Protein AF-A0A316YLA7-F1 (afdb_monomer_lite)

Secondary structure (DSSP, 8-state):
----------------------------PPEEEEEEE--SSSEEEEEEEEETTEEEEEEEEEES-TTHHHHHTTTSEEEEEEESS--S--SS--TTSSHHHHHHHHHHHHHHHHH--TT----------PPPPPPHHHHHHHHTT--HHHHHHHHHHTSPTT---TT-SPPHHHHHHHHHHHHHHHHHS---TT----TTTSS-PPEEEE-HHHHHHHHTTTPPPPSSSSHHHHHHHHHHHTTTSB-TT----SS-SEEEEEBSS-TTS--EEEEEHHHHHHHHHHHHHHHHHHTT-EEESSPTT--------------------PPP--S---TTS----EEEE-

Radius of gyration: 24.59 Å; chains: 1; bounding box: 47×109×54 Å

Structure (mmCIF, N/CA/C/O backbone):
data_AF-A0A316YLA7-F1
#
_entry.id   AF-A0A316YLA7-F1
#
loop_
_atom_site.group_PDB
_atom_site.id
_atom_site.type_symbol
_atom_site.label_atom_id
_atom_site.label_alt_id
_atom_site.label_comp_id
_atom_site.label_asym_id
_atom_site.label_entity_id
_atom_site.label_seq_id
_atom_site.pdbx_PDB_ins_code
_atom_site.Cartn_x
_atom_site.Cartn_y
_atom_site.Cartn_z
_atom_site.occupancy
_atom_site.B_iso_or_equiv
_atom_site.auth_seq_id
_atom_site.auth_comp_id
_atom_site.auth_asym_id
_atom_site.auth_atom_id
_atom_site.pdbx_PDB_model_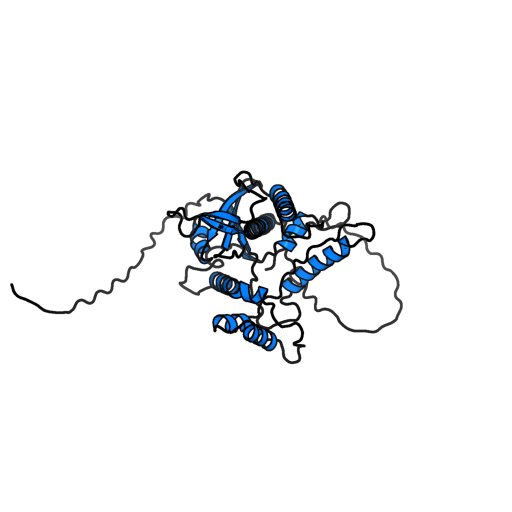num
ATOM 1 N N . MET A 1 1 ? 8.561 -70.319 5.441 1.00 29.33 1 MET A N 1
ATOM 2 C CA . MET A 1 1 ? 9.605 -69.858 4.485 1.00 29.33 1 MET A CA 1
ATOM 3 C C . MET A 1 1 ? 9.553 -70.767 3.255 1.00 29.33 1 MET A C 1
ATOM 5 O O . MET A 1 1 ? 9.193 -71.915 3.487 1.00 29.33 1 MET A O 1
ATOM 9 N N . PRO A 1 2 ? 9.977 -70.383 2.028 1.00 49.38 2 PRO A N 1
ATOM 10 C CA . PRO A 1 2 ? 10.249 -69.057 1.426 1.00 49.38 2 PRO A CA 1
ATOM 11 C C . PRO A 1 2 ? 9.041 -68.611 0.537 1.00 49.38 2 PRO A C 1
ATOM 13 O O . PRO A 1 2 ? 7.923 -68.921 0.924 1.00 49.38 2 PRO A O 1
ATOM 16 N N . LYS A 1 3 ? 9.153 -67.953 -0.640 1.00 32.38 3 LYS A N 1
ATOM 17 C CA . LYS A 1 3 ? 9.477 -66.523 -0.933 1.00 32.38 3 LYS A CA 1
ATOM 18 C C . LYS A 1 3 ? 8.906 -66.118 -2.330 1.00 32.38 3 LYS A C 1
ATOM 20 O O . LYS A 1 3 ? 9.386 -66.688 -3.301 1.00 32.38 3 LYS A O 1
ATOM 25 N N . LYS A 1 4 ? 8.101 -65.031 -2.437 1.00 35.56 4 LYS A N 1
ATOM 26 C CA . LYS A 1 4 ? 7.803 -64.231 -3.682 1.00 35.56 4 LYS A CA 1
ATOM 27 C C . LYS A 1 4 ? 6.964 -64.966 -4.776 1.00 35.56 4 LYS A C 1
ATOM 29 O O . LYS A 1 4 ? 6.880 -66.180 -4.703 1.00 35.56 4 LYS A O 1
ATOM 34 N N . LYS A 1 5 ? 6.326 -64.373 -5.811 1.00 34.97 5 LYS A N 1
ATOM 35 C CA . LYS A 1 5 ? 5.860 -63.014 -6.270 1.00 34.97 5 LYS A CA 1
ATOM 36 C C . LYS A 1 5 ? 4.823 -63.270 -7.428 1.00 34.97 5 LYS A C 1
ATOM 38 O O . LYS A 1 5 ? 4.695 -64.428 -7.803 1.00 34.97 5 LYS A O 1
ATOM 43 N N . ASP A 1 6 ? 4.067 -62.355 -8.062 1.00 32.69 6 ASP A N 1
ATOM 44 C CA . ASP A 1 6 ? 3.922 -60.881 -8.028 1.00 32.69 6 ASP A CA 1
ATOM 45 C C . ASP A 1 6 ? 2.558 -60.402 -8.610 1.00 32.69 6 ASP A C 1
ATOM 47 O O . ASP A 1 6 ? 1.925 -61.153 -9.343 1.00 32.69 6 ASP A O 1
ATOM 51 N N . GLY A 1 7 ? 2.223 -59.109 -8.440 1.00 29.05 7 GLY A N 1
ATOM 52 C CA . GLY A 1 7 ? 1.539 -58.294 -9.474 1.00 29.05 7 GLY A CA 1
ATOM 53 C C . GLY A 1 7 ? -0.001 -58.133 -9.469 1.00 29.05 7 GLY A C 1
ATOM 54 O O . GLY A 1 7 ? -0.743 -59.058 -9.165 1.00 29.05 7 GLY A O 1
ATOM 55 N N . GLY A 1 8 ? -0.478 -56.953 -9.916 1.00 28.88 8 GLY A N 1
ATOM 56 C CA . GLY A 1 8 ? -1.793 -56.831 -10.581 1.00 28.88 8 GLY A CA 1
ATOM 57 C C . GLY A 1 8 ? -2.961 -56.092 -9.896 1.00 28.88 8 GLY A C 1
ATOM 58 O O . GLY A 1 8 ? -4.098 -56.495 -10.109 1.00 28.88 8 GLY A O 1
ATOM 59 N N . GLY A 1 9 ? -2.751 -55.016 -9.123 1.00 30.42 9 GLY A N 1
ATOM 60 C CA . GLY A 1 9 ? -3.853 -54.232 -8.521 1.00 30.42 9 GLY A CA 1
ATOM 61 C C . GLY A 1 9 ? -4.074 -52.843 -9.143 1.00 30.42 9 GLY A C 1
ATOM 62 O O . GLY A 1 9 ? -3.363 -51.905 -8.790 1.00 30.42 9 GLY A O 1
ATOM 63 N N . GLN A 1 10 ? -5.073 -52.671 -10.020 1.00 38.06 10 GLN A N 1
ATOM 64 C CA . GLN A 1 10 ? -5.510 -51.339 -10.483 1.00 38.06 10 GLN A CA 1
ATOM 65 C C . GLN A 1 10 ? -6.471 -50.691 -9.471 1.00 38.06 10 GLN A C 1
ATOM 67 O O . GLN A 1 10 ? -7.655 -51.012 -9.444 1.00 38.06 10 GLN A O 1
ATOM 72 N N . GLY A 1 11 ? -5.977 -49.745 -8.667 1.00 29.86 11 GLY A N 1
ATOM 73 C CA . GLY A 1 11 ? -6.791 -48.963 -7.728 1.00 29.86 11 GLY A CA 1
ATOM 74 C C . GLY A 1 11 ? -7.009 -47.518 -8.186 1.00 29.86 11 GLY A C 1
ATOM 75 O O . GLY A 1 11 ? -6.181 -46.655 -7.906 1.00 29.86 11 GLY A O 1
ATOM 76 N N . ARG A 1 12 ? -8.135 -47.222 -8.852 1.00 32.31 12 ARG A N 1
ATOM 77 C CA . ARG A 1 12 ? -8.586 -45.832 -9.072 1.00 32.31 12 ARG A CA 1
ATOM 78 C C . ARG A 1 12 ? -9.273 -45.297 -7.810 1.00 32.31 12 ARG A C 1
ATOM 80 O O . ARG A 1 12 ? -10.498 -45.280 -7.738 1.00 32.31 12 ARG A O 1
ATOM 87 N N . CYS A 1 13 ? -8.502 -44.814 -6.841 1.00 26.92 13 CYS A N 1
ATOM 88 C CA . CYS A 1 13 ? -9.055 -44.043 -5.723 1.00 26.92 13 CYS A CA 1
ATOM 89 C C . CYS A 1 13 ? -9.387 -42.614 -6.178 1.00 26.92 13 CYS A C 1
ATOM 91 O O . CYS A 1 13 ? -8.623 -41.677 -5.953 1.00 26.92 13 CYS A O 1
ATOM 93 N N . ARG A 1 14 ? -10.531 -42.453 -6.851 1.00 29.25 14 ARG A N 1
ATOM 94 C CA . ARG A 1 14 ? -11.129 -41.143 -7.127 1.00 29.25 14 ARG A CA 1
ATOM 95 C C . ARG A 1 14 ? -11.852 -40.696 -5.856 1.00 29.25 14 ARG A C 1
ATOM 97 O O . ARG A 1 14 ? -12.944 -41.175 -5.575 1.00 29.25 14 ARG A O 1
ATOM 104 N N . ALA A 1 15 ? -11.210 -39.843 -5.061 1.00 29.44 15 ALA A N 1
ATOM 105 C CA . ALA A 1 15 ? -11.809 -39.286 -3.852 1.00 29.44 15 ALA A CA 1
ATOM 106 C C . ALA A 1 15 ? -12.852 -38.222 -4.232 1.00 29.44 15 ALA A C 1
ATOM 108 O O . ALA A 1 15 ? -12.547 -37.035 -4.323 1.00 29.44 15 ALA A O 1
ATOM 109 N N . GLU A 1 16 ? -14.075 -38.665 -4.508 1.00 28.03 16 GLU A N 1
ATOM 110 C CA . GLU A 1 16 ? -15.226 -37.781 -4.680 1.00 28.03 16 GLU A CA 1
ATOM 111 C C . GLU A 1 16 ? -15.644 -37.274 -3.293 1.00 28.03 16 GLU A C 1
ATOM 113 O O . GLU A 1 16 ? -16.213 -38.003 -2.485 1.00 28.03 16 GLU A O 1
ATOM 118 N N . LEU A 1 17 ? -15.277 -36.025 -2.989 1.00 30.28 17 LEU A N 1
ATOM 119 C CA . LEU A 1 17 ? -15.719 -35.324 -1.786 1.00 30.28 17 LEU A CA 1
ATOM 120 C C . LEU A 1 17 ? -17.199 -34.969 -1.950 1.00 30.28 17 LEU A C 1
ATOM 122 O O . LEU A 1 17 ? -17.538 -33.955 -2.560 1.00 30.28 17 LEU A O 1
ATOM 126 N N . GLU A 1 18 ? -18.076 -35.819 -1.417 1.00 28.70 18 GLU A N 1
ATOM 127 C CA . GLU A 1 18 ? -19.514 -35.562 -1.368 1.00 28.70 18 GLU A CA 1
ATOM 128 C C . GLU A 1 18 ? -19.799 -34.312 -0.522 1.00 28.70 18 GLU A C 1
ATOM 130 O O . GLU A 1 18 ? -19.806 -34.345 0.711 1.00 28.70 18 GLU A O 1
ATOM 135 N N . TYR A 1 19 ? -20.041 -33.189 -1.200 1.00 30.98 19 TYR A N 1
ATOM 136 C CA . TYR A 1 19 ? -20.512 -31.955 -0.582 1.00 30.98 19 TYR A CA 1
ATOM 137 C C . TYR A 1 19 ? -21.962 -32.150 -0.121 1.00 30.98 19 TYR A C 1
ATOM 139 O O . TYR A 1 19 ? -22.918 -31.905 -0.859 1.00 30.98 19 TYR A O 1
ATOM 147 N N . SER A 1 20 ? -22.127 -32.647 1.105 1.00 31.83 20 SER A N 1
ATOM 148 C CA . SER A 1 20 ? -23.434 -32.771 1.739 1.00 31.83 20 SER A CA 1
ATOM 149 C C . SER A 1 20 ? -23.996 -31.374 2.006 1.00 31.83 20 SER A C 1
ATOM 151 O O . SER A 1 20 ? -23.484 -30.618 2.830 1.00 31.83 20 SER A O 1
ATOM 153 N N . GLY A 1 21 ? -25.047 -31.018 1.261 1.00 36.41 21 GLY A N 1
ATOM 154 C CA . GLY A 1 21 ? -25.682 -29.702 1.301 1.00 36.41 21 GLY A CA 1
ATOM 155 C C . GLY A 1 21 ? -26.371 -29.413 2.633 1.00 36.41 21 GLY A C 1
ATOM 156 O O . GLY A 1 21 ? -27.592 -29.525 2.749 1.00 36.41 21 GLY A O 1
ATOM 157 N N . GLY A 1 22 ? -25.589 -29.016 3.636 1.00 28.55 22 GLY A N 1
ATOM 158 C CA . GLY A 1 22 ? -26.094 -28.301 4.799 1.00 28.55 22 GLY A CA 1
ATOM 159 C C . GLY A 1 22 ? -26.746 -26.998 4.343 1.00 28.55 22 GLY A C 1
ATOM 160 O O . GLY A 1 22 ? -26.223 -26.310 3.467 1.00 28.55 22 GLY A O 1
ATOM 161 N N . LYS A 1 23 ? -27.904 -26.664 4.917 1.00 29.95 23 LYS A N 1
ATOM 162 C CA . LYS A 1 23 ? -28.546 -25.372 4.661 1.00 29.95 23 LYS A CA 1
ATOM 163 C C . LYS A 1 23 ? -27.597 -24.257 5.090 1.00 29.95 23 LYS A C 1
ATOM 165 O O . LYS A 1 23 ? -26.996 -24.351 6.160 1.00 29.95 23 LYS A O 1
ATOM 170 N N . GLU A 1 24 ? -27.523 -23.196 4.296 1.00 38.09 24 GLU A N 1
ATOM 171 C CA . GLU A 1 24 ? -26.876 -21.951 4.700 1.00 38.09 24 GLU A CA 1
ATOM 172 C C . GLU A 1 24 ? -27.716 -21.287 5.799 1.00 38.09 24 GLU A C 1
ATOM 174 O O . GLU A 1 24 ? -28.554 -20.423 5.548 1.00 38.09 24 GLU A O 1
ATOM 179 N N . GLU A 1 25 ? -27.515 -21.722 7.044 1.00 35.31 25 GLU A N 1
ATOM 180 C CA . GLU A 1 25 ? -27.796 -20.869 8.192 1.00 35.31 25 GLU A CA 1
ATOM 181 C C . GLU A 1 25 ? -26.903 -19.635 8.052 1.00 35.31 25 GLU A C 1
ATOM 183 O O . GLU A 1 25 ? -25.676 -19.753 7.975 1.00 35.31 25 GLU A O 1
ATOM 188 N N . GLU A 1 26 ? -27.531 -18.461 7.957 1.00 43.00 26 GLU A N 1
ATOM 189 C CA . GLU A 1 26 ? -26.856 -17.177 7.779 1.00 43.00 26 GLU A CA 1
ATOM 190 C C . GLU A 1 26 ? -25.982 -16.904 9.008 1.00 43.00 26 GLU A C 1
ATOM 192 O O . GLU A 1 26 ? -26.434 -16.368 10.021 1.00 43.00 26 GLU A O 1
ATOM 197 N N . LYS A 1 27 ? -24.719 -17.343 8.947 1.00 42.47 27 LYS A N 1
ATOM 198 C CA . LYS A 1 27 ? -23.749 -17.107 10.012 1.00 42.47 27 LYS A CA 1
ATOM 199 C C . LYS A 1 27 ? -23.599 -15.604 10.185 1.00 42.47 27 LYS A C 1
ATOM 201 O O . LYS A 1 27 ? -23.064 -14.933 9.301 1.00 42.47 27 LYS A O 1
ATOM 206 N N . ASP A 1 28 ? -23.998 -15.126 11.360 1.00 48.94 28 ASP A N 1
ATOM 207 C CA . ASP A 1 28 ? -23.818 -13.761 11.872 1.00 48.94 28 ASP A CA 1
ATOM 208 C C . ASP A 1 28 ? -22.327 -13.500 12.197 1.00 48.94 28 ASP A C 1
ATOM 210 O O . ASP A 1 28 ? -21.922 -13.182 13.315 1.00 48.94 28 ASP A O 1
ATOM 214 N N . GLY A 1 29 ? -21.475 -13.795 11.211 1.00 61.12 29 GLY A N 1
ATOM 215 C CA . GLY A 1 29 ? -20.025 -13.786 11.288 1.00 61.12 29 GLY A CA 1
ATOM 216 C C . GLY A 1 29 ? -19.497 -12.366 11.221 1.00 61.12 29 GLY A C 1
ATOM 217 O O . GLY A 1 29 ? -19.992 -11.541 10.452 1.00 61.12 29 GLY A O 1
ATOM 218 N N . GLU A 1 30 ? -18.480 -12.085 12.033 1.00 79.38 30 GLU A N 1
ATOM 219 C CA . GLU A 1 30 ? -18.033 -10.716 12.257 1.00 79.38 30 GLU A CA 1
ATOM 220 C C . GLU A 1 30 ? -17.632 -10.028 10.945 1.00 79.38 30 GLU A C 1
ATOM 222 O O . GLU A 1 30 ? -16.852 -10.559 10.146 1.00 79.38 30 GLU A O 1
ATOM 227 N N . GLU A 1 31 ? -18.197 -8.840 10.713 1.00 89.19 31 GLU A N 1
ATOM 228 C CA . GLU A 1 3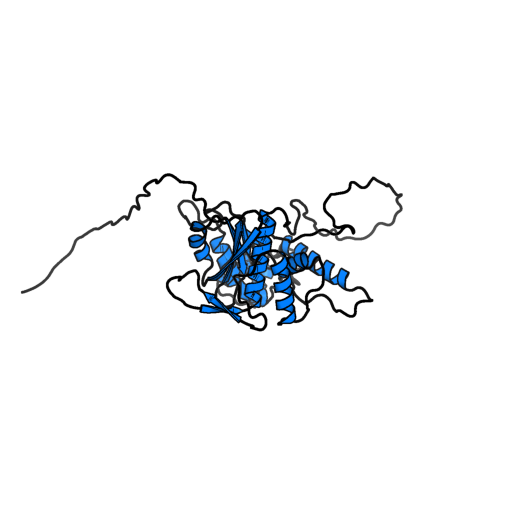1 ? -17.872 -8.041 9.540 1.00 89.19 31 GLU A CA 1
ATOM 229 C C . GLU A 1 31 ? -16.487 -7.428 9.712 1.00 89.19 31 GLU A C 1
ATOM 231 O O . GLU A 1 31 ? -16.239 -6.691 10.669 1.00 89.19 31 GLU A O 1
ATOM 236 N N . VAL A 1 32 ? -15.585 -7.705 8.769 1.00 91.62 32 VAL A N 1
ATOM 237 C CA . VAL A 1 32 ? -14.207 -7.206 8.829 1.00 91.62 32 VAL A CA 1
ATOM 238 C C . VAL A 1 32 ? -13.821 -6.424 7.585 1.00 91.62 32 VAL A C 1
ATOM 240 O O . VAL A 1 32 ? -14.298 -6.685 6.481 1.00 91.62 32 VAL A O 1
ATOM 243 N N . VAL A 1 33 ? -12.897 -5.485 7.750 1.00 93.50 33 VAL A N 1
ATOM 244 C CA . VAL A 1 33 ? -12.105 -4.927 6.647 1.00 93.50 33 VAL A CA 1
ATOM 245 C C . VAL A 1 33 ? -10.631 -5.191 6.887 1.00 93.50 33 VAL A C 1
ATOM 247 O O . VAL A 1 33 ? -10.181 -5.242 8.033 1.00 93.50 33 VAL A O 1
ATOM 250 N N . ILE A 1 34 ? -9.894 -5.380 5.797 1.00 94.06 34 ILE A N 1
ATOM 251 C CA . ILE A 1 34 ? -8.503 -5.828 5.837 1.00 94.06 34 ILE A CA 1
ATOM 252 C C . ILE A 1 34 ? -7.612 -4.800 5.141 1.00 94.06 34 ILE A C 1
ATOM 254 O O . ILE A 1 34 ? -7.889 -4.385 4.016 1.00 94.06 34 ILE A O 1
ATOM 258 N N . GLY A 1 35 ? -6.536 -4.407 5.815 1.00 96.06 35 GLY A N 1
ATOM 259 C CA . GLY A 1 35 ? -5.420 -3.655 5.252 1.00 96.06 35 GLY A CA 1
ATOM 260 C C . GLY A 1 35 ? -4.173 -4.519 5.142 1.00 96.06 35 GLY A C 1
ATOM 261 O O . GLY A 1 35 ? -3.914 -5.331 6.031 1.00 96.06 35 GLY A O 1
ATOM 262 N N . ILE A 1 36 ? -3.419 -4.369 4.053 1.00 96.25 36 ILE A N 1
ATOM 263 C CA . ILE A 1 36 ? -2.277 -5.232 3.735 1.00 96.25 36 ILE A CA 1
ATOM 264 C C . ILE A 1 36 ? -1.085 -4.389 3.259 1.00 96.25 36 ILE A C 1
ATOM 266 O O . ILE A 1 36 ? -1.257 -3.494 2.432 1.00 96.25 36 ILE A O 1
ATOM 270 N N . ASP A 1 37 ? 0.118 -4.718 3.736 1.00 96.56 37 ASP A N 1
ATOM 271 C CA . ASP A 1 37 ? 1.393 -4.169 3.242 1.00 96.56 37 ASP A CA 1
ATOM 272 C C . ASP A 1 37 ? 2.470 -5.265 3.057 1.00 96.56 37 ASP A C 1
ATOM 274 O O . ASP A 1 37 ? 2.415 -6.344 3.654 1.00 96.56 37 ASP A O 1
ATOM 278 N N . GLY A 1 38 ? 3.444 -5.003 2.184 1.00 94.44 38 GLY A N 1
ATOM 279 C CA . GLY A 1 38 ? 4.457 -5.936 1.706 1.00 94.44 38 GLY A CA 1
ATOM 280 C C . GLY A 1 38 ? 5.780 -5.957 2.483 1.00 94.44 38 GLY A C 1
ATOM 281 O O . GLY A 1 38 ? 6.828 -5.649 1.905 1.00 94.44 38 GLY A O 1
ATOM 282 N N . ALA A 1 39 ? 5.761 -6.461 3.719 1.00 92.62 39 ALA A N 1
ATOM 283 C CA . ALA A 1 39 ? 6.922 -6.652 4.604 1.00 92.62 39 ALA A CA 1
ATOM 284 C C . ALA A 1 39 ? 8.157 -7.357 3.993 1.00 92.62 39 ALA A C 1
ATOM 286 O O . ALA A 1 39 ? 8.091 -8.090 3.009 1.00 92.62 39 ALA A O 1
ATOM 287 N N . ARG A 1 40 ? 9.332 -7.236 4.628 1.00 88.69 40 ARG A N 1
ATOM 288 C CA . ARG A 1 40 ? 10.568 -7.932 4.186 1.00 88.69 40 ARG A CA 1
ATOM 289 C C . ARG A 1 40 ? 10.414 -9.463 4.074 1.00 88.69 40 ARG A C 1
ATOM 291 O O . ARG A 1 40 ? 11.045 -10.075 3.216 1.00 88.69 40 ARG A O 1
ATOM 298 N N . THR A 1 41 ? 9.615 -10.074 4.944 1.00 85.31 41 THR A N 1
ATOM 299 C CA . THR A 1 41 ? 9.321 -11.517 4.979 1.00 85.31 41 THR A CA 1
ATOM 300 C C . THR A 1 41 ? 7.819 -11.712 4.853 1.00 85.31 41 THR A C 1
ATOM 302 O O . THR A 1 41 ? 7.114 -11.637 5.854 1.00 85.31 41 THR A O 1
ATOM 305 N N . GLY A 1 42 ? 7.352 -11.898 3.617 1.00 92.44 42 GLY A N 1
ATOM 306 C CA . GLY A 1 42 ? 5.929 -12.002 3.305 1.00 92.44 42 GLY A CA 1
ATOM 307 C C . GLY A 1 42 ? 5.194 -10.668 3.463 1.00 92.44 42 GLY A C 1
ATOM 308 O O . GLY A 1 42 ? 5.610 -9.665 2.883 1.00 92.44 42 GLY A O 1
ATOM 309 N N . TRP A 1 43 ? 4.107 -10.657 4.228 1.00 95.06 43 TRP A N 1
ATOM 310 C CA . TRP A 1 43 ? 3.134 -9.563 4.300 1.00 95.06 43 TRP A CA 1
ATOM 311 C C . TRP A 1 43 ? 2.762 -9.212 5.752 1.00 95.06 43 TRP A C 1
ATOM 313 O O . TRP A 1 43 ? 2.936 -10.026 6.663 1.00 95.06 43 TRP A O 1
ATOM 323 N N . VAL A 1 44 ? 2.219 -8.010 5.968 1.00 94.38 44 VAL A N 1
ATOM 324 C CA . VAL A 1 44 ? 1.429 -7.661 7.165 1.00 94.38 44 VAL A CA 1
ATOM 325 C C . VAL A 1 44 ? -0.042 -7.641 6.791 1.00 94.38 44 VAL A C 1
ATOM 327 O O . VAL A 1 44 ? -0.408 -7.084 5.759 1.00 94.38 44 VAL A O 1
ATOM 330 N N . VAL A 1 45 ? -0.880 -8.182 7.669 1.00 93.75 45 VAL A N 1
ATOM 331 C CA . VAL A 1 45 ? -2.338 -8.113 7.585 1.00 93.75 45 VAL A CA 1
ATOM 332 C C . VAL A 1 45 ? -2.867 -7.429 8.844 1.00 93.75 45 VAL A C 1
ATOM 334 O O . VAL A 1 45 ? -2.608 -7.889 9.955 1.00 93.75 45 VAL A O 1
ATOM 337 N N . ALA A 1 46 ? -3.616 -6.340 8.678 1.00 93.56 46 ALA A N 1
ATOM 338 C CA . ALA A 1 46 ? -4.332 -5.645 9.743 1.00 93.56 46 ALA A CA 1
ATOM 339 C C . ALA A 1 46 ? -5.845 -5.806 9.533 1.00 93.56 46 ALA A C 1
ATOM 341 O O . ALA A 1 46 ? -6.378 -5.408 8.497 1.00 93.56 46 ALA A O 1
ATOM 342 N N . MET A 1 47 ? -6.540 -6.392 10.509 1.00 92.06 47 MET A N 1
ATOM 343 C CA . MET A 1 47 ? -7.967 -6.722 10.427 1.00 92.06 47 MET A CA 1
ATOM 344 C C . MET A 1 47 ? -8.763 -5.874 11.418 1.00 92.06 47 MET A C 1
ATOM 346 O O . MET A 1 47 ? -8.493 -5.906 12.623 1.00 92.06 47 MET A O 1
ATOM 350 N N . LEU A 1 48 ? -9.755 -5.131 10.923 1.00 92.31 48 LEU A N 1
ATOM 351 C CA . LEU A 1 48 ? -10.656 -4.323 11.749 1.00 92.31 48 LEU A CA 1
ATOM 352 C C . LEU A 1 48 ? -12.038 -4.962 11.782 1.00 92.31 48 LEU A C 1
ATOM 354 O O . LEU A 1 48 ? -12.655 -5.126 10.730 1.00 92.31 48 LEU A O 1
ATOM 358 N N . ASN A 1 49 ? -12.540 -5.252 12.979 1.00 91.06 49 ASN A N 1
ATOM 359 C CA . ASN A 1 49 ? -13.935 -5.626 13.197 1.00 91.06 49 ASN A CA 1
ATOM 360 C C . ASN A 1 49 ? -14.807 -4.359 13.103 1.00 91.06 49 ASN A C 1
ATOM 362 O O . ASN A 1 49 ? -14.481 -3.336 13.716 1.00 91.06 49 ASN A O 1
ATOM 366 N N . ILE A 1 50 ? -15.885 -4.413 12.316 1.00 88.56 50 ILE A N 1
ATOM 367 C CA . ILE A 1 50 ? -16.861 -3.333 12.141 1.00 88.56 50 ILE A CA 1
ATOM 368 C C . ILE A 1 50 ? -18.151 -3.712 12.870 1.00 88.56 50 ILE A C 1
ATOM 370 O O . ILE A 1 50 ? -18.884 -4.599 12.441 1.00 88.56 50 ILE A O 1
ATOM 374 N N . LYS A 1 51 ? -18.483 -2.980 13.941 1.00 83.69 51 LYS A N 1
ATOM 375 C CA . LYS A 1 51 ? -19.689 -3.237 14.742 1.00 83.69 51 LYS A CA 1
ATOM 376 C C . LYS A 1 51 ? -20.357 -1.937 15.164 1.00 83.69 51 LYS A C 1
ATOM 378 O O . LYS A 1 51 ? -19.729 -1.065 15.761 1.00 83.69 51 LYS A O 1
ATOM 383 N N . ASN A 1 52 ? -21.645 -1.794 14.849 1.00 73.31 52 ASN A N 1
ATOM 384 C CA . ASN A 1 52 ? -22.477 -0.636 15.211 1.00 73.31 52 ASN A CA 1
ATOM 385 C C . ASN A 1 52 ? -21.846 0.729 14.850 1.00 73.31 52 ASN A C 1
ATOM 387 O O . ASN A 1 52 ? -21.902 1.683 15.626 1.00 73.31 52 ASN A O 1
ATOM 391 N N . GLY A 1 53 ? -21.192 0.814 13.685 1.00 67.31 53 GLY A N 1
ATOM 392 C CA . GLY A 1 53 ? -20.516 2.026 13.201 1.00 67.31 53 GLY A CA 1
ATOM 393 C C . GLY A 1 53 ? -19.176 2.352 13.877 1.00 67.31 53 GLY A C 1
ATOM 394 O O . GLY A 1 53 ? -18.512 3.300 13.457 1.00 67.31 53 GLY A O 1
ATOM 395 N N . LYS A 1 54 ? -18.753 1.573 14.880 1.00 77.62 54 LYS A N 1
ATOM 396 C CA . LYS A 1 54 ? -17.392 1.596 15.430 1.00 77.62 54 LYS A CA 1
ATOM 397 C C . LYS A 1 54 ? -16.495 0.629 14.658 1.00 77.62 54 LYS A C 1
ATOM 399 O O . LYS A 1 54 ? -16.979 -0.319 14.039 1.00 77.62 54 LYS A O 1
ATOM 404 N N . SER A 1 55 ? -15.188 0.860 14.737 1.00 84.62 55 SER A N 1
ATOM 405 C CA . SER A 1 55 ? -14.174 -0.095 14.294 1.00 84.62 55 SER A CA 1
ATOM 406 C C . SER A 1 55 ? -13.105 -0.262 15.369 1.00 84.62 55 SER A C 1
ATOM 408 O O . SER A 1 55 ? -12.736 0.718 16.021 1.00 84.62 55 SER A O 1
ATOM 410 N N . LYS A 1 56 ? -12.641 -1.497 15.566 1.00 87.25 56 LYS A N 1
ATOM 411 C CA . LYS A 1 56 ? -11.563 -1.852 16.499 1.00 87.25 56 LYS A CA 1
ATOM 412 C C . LYS A 1 56 ? -10.573 -2.755 15.781 1.00 87.25 56 LYS A C 1
ATOM 414 O O . LYS A 1 56 ? -10.997 -3.638 15.031 1.00 87.25 56 LYS A O 1
ATOM 419 N N . VAL A 1 57 ? -9.275 -2.548 16.004 1.00 82.44 57 VAL A N 1
ATOM 420 C CA . VAL A 1 57 ? -8.265 -3.496 15.522 1.00 82.44 57 VAL A CA 1
ATOM 421 C C . VAL A 1 57 ? -8.475 -4.812 16.253 1.00 82.44 57 VAL A C 1
ATOM 423 O O . VAL A 1 57 ? -8.407 -4.871 17.477 1.00 82.44 57 VAL A O 1
ATOM 426 N N . PHE A 1 58 ? -8.770 -5.853 15.487 1.00 80.69 58 PHE A N 1
ATOM 427 C CA . PHE A 1 58 ? -9.070 -7.177 16.004 1.00 80.69 58 PHE A CA 1
ATOM 428 C C . PHE A 1 58 ? -7.814 -8.049 15.984 1.00 80.69 58 PHE A C 1
ATOM 430 O O . PHE A 1 58 ? -7.420 -8.599 17.011 1.00 80.69 58 PHE A O 1
ATOM 437 N N . HIS A 1 59 ? -7.127 -8.089 14.839 1.00 85.38 59 HIS A N 1
ATOM 438 C CA . HIS A 1 59 ? -5.858 -8.792 14.668 1.00 85.38 59 HIS A CA 1
ATOM 439 C C . HIS A 1 59 ? -4.861 -7.953 13.865 1.00 85.38 59 HIS A C 1
ATOM 441 O O . HIS A 1 59 ? -5.228 -7.256 12.917 1.00 85.38 59 HIS A O 1
ATOM 447 N N . ILE A 1 60 ? -3.580 -8.094 14.211 1.00 88.50 60 ILE A N 1
ATOM 448 C CA . ILE A 1 60 ? -2.465 -7.840 13.299 1.00 88.50 60 ILE A CA 1
ATOM 449 C C . ILE A 1 60 ? -1.655 -9.133 13.209 1.00 88.50 60 ILE A C 1
ATOM 451 O O . ILE A 1 60 ? -1.384 -9.783 14.225 1.00 88.50 60 ILE A O 1
ATOM 455 N N . ARG A 1 61 ? -1.314 -9.527 11.986 1.00 88.62 61 ARG A N 1
ATOM 456 C CA . ARG A 1 61 ? -0.640 -10.785 11.664 1.00 88.62 61 ARG A CA 1
ATOM 457 C C . ARG A 1 61 ? 0.431 -10.571 10.609 1.00 88.62 61 ARG A C 1
ATOM 459 O O . ARG A 1 61 ? 0.363 -9.609 9.842 1.00 88.62 61 ARG A O 1
ATOM 466 N N . SER A 1 62 ? 1.377 -11.497 10.546 1.00 89.62 62 SER A N 1
ATOM 467 C CA . SER A 1 62 ? 2.169 -11.709 9.337 1.00 89.62 62 SER A CA 1
ATOM 468 C C . SER A 1 62 ? 1.665 -12.930 8.568 1.00 89.62 62 SER A C 1
ATOM 470 O O . SER A 1 62 ? 0.997 -13.799 9.121 1.00 89.62 62 SER A O 1
ATOM 472 N N . LEU A 1 63 ? 1.966 -12.956 7.274 1.00 89.75 63 LEU A N 1
ATOM 473 C CA . LEU A 1 63 ? 1.757 -14.096 6.385 1.00 89.75 63 LEU A CA 1
ATOM 474 C C . LEU A 1 63 ? 3.019 -14.298 5.567 1.00 89.75 63 LEU A C 1
ATOM 476 O O . LEU A 1 63 ? 3.552 -13.309 5.063 1.00 89.75 63 LEU A O 1
ATOM 480 N N . GLN A 1 64 ? 3.458 -15.535 5.354 1.00 89.06 64 GLN A N 1
ATOM 481 C CA . GLN A 1 64 ? 4.529 -15.793 4.392 1.00 89.06 64 GLN A CA 1
ATOM 482 C C . GLN A 1 64 ? 4.035 -15.595 2.960 1.00 89.06 64 GLN A C 1
ATOM 484 O O . GLN A 1 64 ? 4.778 -15.061 2.134 1.00 89.06 64 GLN A O 1
ATOM 489 N N . ARG A 1 65 ? 2.788 -16.006 2.674 1.00 89.38 65 ARG A N 1
ATOM 490 C CA . ARG A 1 65 ? 2.187 -15.947 1.332 1.00 89.38 65 ARG A CA 1
ATOM 491 C C . ARG A 1 65 ? 0.746 -15.432 1.358 1.00 89.38 65 ARG A C 1
ATOM 493 O O . ARG A 1 65 ? -0.068 -15.861 2.171 1.00 89.38 65 ARG A O 1
ATOM 500 N N . LEU A 1 66 ? 0.415 -14.543 0.426 1.00 89.25 66 LEU A N 1
ATOM 501 C CA . LEU A 1 66 ? -0.867 -13.837 0.339 1.00 89.25 66 LEU A CA 1
ATOM 502 C C . LEU A 1 66 ? -2.060 -14.775 0.093 1.00 89.25 66 LEU A C 1
ATOM 504 O O . LEU A 1 66 ? -3.175 -14.482 0.522 1.00 89.25 66 LEU A O 1
ATOM 508 N N . GLU A 1 67 ? -1.836 -15.917 -0.564 1.00 86.25 67 GLU A N 1
ATOM 509 C CA . GLU A 1 67 ? -2.880 -16.917 -0.837 1.00 86.25 67 GLU A CA 1
ATOM 510 C C . GLU A 1 67 ? -3.530 -17.491 0.435 1.00 86.25 67 GLU A C 1
ATOM 512 O O . GLU A 1 67 ? -4.676 -17.929 0.382 1.00 86.25 67 GLU A O 1
ATOM 517 N N . ALA A 1 68 ? -2.866 -17.417 1.595 1.00 84.25 68 ALA A N 1
ATOM 518 C CA . ALA A 1 68 ? -3.447 -17.823 2.874 1.00 84.25 68 ALA A CA 1
ATOM 519 C C . ALA A 1 68 ? -4.687 -16.987 3.266 1.00 84.25 68 ALA A C 1
ATOM 521 O O . ALA A 1 68 ? -5.574 -17.491 3.956 1.00 84.25 68 ALA A O 1
ATOM 522 N N . LEU A 1 69 ? -4.828 -15.751 2.758 1.00 81.88 69 LEU A N 1
ATOM 523 C CA . LEU A 1 69 ? -6.048 -14.953 2.952 1.00 81.88 69 LEU A CA 1
ATOM 524 C C . LEU A 1 69 ? -7.286 -15.555 2.276 1.00 81.88 69 LEU A C 1
ATOM 526 O O . LEU A 1 69 ? -8.399 -15.218 2.673 1.00 81.88 69 LEU A O 1
ATOM 530 N N . LEU A 1 70 ? -7.123 -16.448 1.291 1.00 74.75 70 LEU A N 1
ATOM 531 C CA . LEU A 1 70 ? -8.247 -17.194 0.717 1.00 74.75 70 LEU A CA 1
ATOM 532 C C . LEU A 1 70 ? -8.873 -18.113 1.779 1.00 74.75 70 LEU A C 1
ATOM 534 O O . LEU A 1 70 ? -10.092 -18.194 1.877 1.00 74.75 70 LEU A O 1
ATOM 538 N N . VAL A 1 71 ? -8.043 -18.736 2.625 1.00 69.44 71 VAL A N 1
ATOM 539 C CA . VAL A 1 71 ? -8.493 -19.594 3.732 1.00 69.44 71 VAL A CA 1
ATO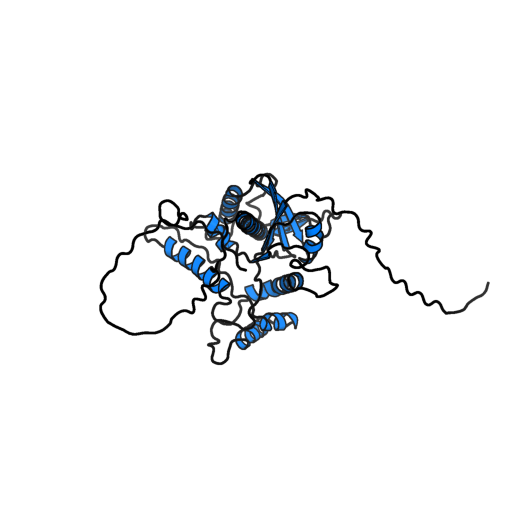M 540 C C . VAL A 1 71 ? -9.119 -18.753 4.849 1.00 69.44 71 VAL A C 1
ATOM 542 O O . VAL A 1 71 ? -10.201 -19.085 5.336 1.00 69.44 71 VAL A O 1
ATOM 545 N N . GLU A 1 72 ? -8.492 -17.630 5.218 1.00 67.50 72 GLU A N 1
ATOM 546 C CA . GLU A 1 72 ? -9.020 -16.748 6.271 1.00 67.50 72 GLU A CA 1
ATOM 547 C C . GLU A 1 72 ? -10.330 -16.053 5.869 1.00 67.50 72 GLU A C 1
ATOM 549 O O . GLU A 1 72 ? -11.206 -15.830 6.705 1.00 67.50 72 GLU A O 1
ATOM 554 N N . GLY A 1 73 ? -10.510 -15.767 4.576 1.00 62.12 73 GLY A N 1
ATOM 555 C CA . GLY A 1 73 ? -11.725 -15.163 4.025 1.00 62.12 73 GLY A CA 1
ATOM 556 C C . GLY A 1 73 ? -13.000 -15.984 4.249 1.00 62.12 73 GLY A C 1
ATOM 557 O O . GLY A 1 73 ? -14.091 -15.427 4.183 1.00 62.12 73 GLY A O 1
ATOM 558 N N . HIS A 1 74 ? -12.887 -17.277 4.572 1.00 65.75 74 HIS A N 1
ATOM 559 C CA . HIS A 1 74 ? -14.024 -18.125 4.945 1.00 65.75 74 HIS A CA 1
ATOM 560 C C . HIS A 1 74 ? -14.403 -18.049 6.438 1.00 65.75 74 HIS A C 1
ATOM 562 O O . HIS A 1 74 ? -15.445 -18.580 6.827 1.00 65.75 74 HIS A O 1
ATOM 568 N N . ARG A 1 75 ? -13.581 -17.416 7.290 1.00 74.81 75 ARG A N 1
ATOM 569 C CA . ARG A 1 75 ? -13.822 -17.283 8.742 1.00 74.81 75 ARG A CA 1
ATOM 570 C C . ARG A 1 75 ? -14.604 -16.017 9.113 1.00 74.81 75 ARG A C 1
ATOM 572 O O . ARG A 1 75 ? -15.305 -16.024 10.122 1.00 74.81 75 ARG A O 1
ATOM 579 N N . TYR A 1 76 ? -14.533 -14.966 8.291 1.00 81.12 76 TYR A N 1
ATOM 580 C CA . TYR A 1 76 ? -15.139 -13.652 8.553 1.00 81.12 76 TYR A CA 1
ATOM 581 C C . TYR A 1 76 ? -15.904 -13.113 7.346 1.00 81.12 76 TYR A C 1
ATOM 583 O O . TYR A 1 76 ? -15.568 -13.413 6.202 1.00 81.12 76 TYR A O 1
ATOM 591 N N . ARG A 1 77 ? -16.876 -12.222 7.574 1.00 86.81 77 ARG A N 1
ATOM 592 C CA . ARG A 1 77 ? -17.571 -11.534 6.479 1.00 86.81 77 ARG A CA 1
ATOM 593 C C . ARG A 1 77 ? -16.735 -10.345 6.002 1.00 86.81 77 ARG A C 1
ATOM 595 O O . ARG A 1 77 ? -16.966 -9.203 6.405 1.00 86.81 77 ARG A O 1
ATOM 602 N N . VAL A 1 78 ? -15.736 -10.607 5.160 1.00 88.69 78 VAL A N 1
ATOM 603 C CA . VAL A 1 78 ? -14.846 -9.561 4.631 1.00 88.69 78 VAL A CA 1
ATOM 604 C C . VAL A 1 78 ? -15.644 -8.580 3.760 1.00 88.69 78 VAL A C 1
ATOM 606 O O . VAL A 1 78 ? -16.233 -8.953 2.752 1.00 88.69 78 VAL A O 1
ATOM 609 N N . ARG A 1 79 ? -15.701 -7.307 4.165 1.00 90.06 79 ARG A N 1
ATOM 610 C CA . ARG A 1 79 ? -16.485 -6.252 3.496 1.00 90.06 79 ARG A CA 1
ATOM 611 C C . ARG A 1 79 ? -15.681 -5.451 2.472 1.00 90.06 79 ARG A C 1
ATOM 613 O O . ARG A 1 79 ? -16.270 -4.895 1.549 1.00 90.06 79 ARG A O 1
ATOM 620 N N . CYS A 1 80 ? -14.363 -5.361 2.652 1.00 90.75 80 CYS A N 1
ATOM 621 C CA . CYS A 1 80 ? -13.410 -4.729 1.737 1.00 90.75 80 CYS A CA 1
ATOM 622 C C . CYS A 1 80 ? -11.977 -5.123 2.125 1.00 90.75 80 CYS A C 1
ATOM 624 O O . CYS A 1 80 ? -11.665 -5.238 3.313 1.00 90.75 80 CYS A O 1
ATOM 626 N N . ILE A 1 81 ? -11.102 -5.254 1.130 1.00 92.81 81 ILE A N 1
ATOM 627 C CA . ILE A 1 81 ? -9.649 -5.371 1.300 1.00 92.81 81 ILE A CA 1
ATOM 628 C C . ILE A 1 81 ? -8.996 -4.145 0.653 1.00 92.81 81 ILE A C 1
ATOM 630 O O . ILE A 1 81 ? -9.450 -3.691 -0.397 1.00 92.81 81 ILE A O 1
ATOM 634 N N . ALA A 1 82 ? -7.932 -3.610 1.247 1.00 94.69 82 ALA A N 1
ATOM 635 C CA . ALA A 1 82 ? -7.069 -2.618 0.613 1.00 94.69 82 ALA A CA 1
ATOM 636 C C . ALA A 1 82 ? -5.588 -2.957 0.836 1.00 94.69 82 ALA A C 1
ATOM 638 O O . ALA A 1 82 ? -5.210 -3.393 1.923 1.00 94.69 82 ALA A O 1
ATOM 639 N N . ILE A 1 83 ? -4.754 -2.757 -0.185 1.00 95.62 83 ILE A N 1
ATOM 640 C CA . ILE A 1 83 ? -3.350 -3.195 -0.198 1.00 95.62 83 ILE A CA 1
ATOM 641 C C . ILE A 1 83 ? -2.429 -2.131 -0.809 1.00 95.62 83 ILE A C 1
ATOM 643 O O . ILE A 1 83 ? -2.782 -1.549 -1.836 1.00 95.62 83 ILE A O 1
ATOM 647 N N . ASP A 1 84 ? -1.259 -1.874 -0.209 1.00 95.06 84 ASP A N 1
ATOM 648 C CA . ASP A 1 84 ? -0.223 -1.015 -0.821 1.00 95.06 84 ASP A CA 1
ATOM 649 C C . ASP A 1 84 ? 0.598 -1.786 -1.861 1.00 95.06 84 ASP A C 1
ATOM 651 O O . ASP A 1 84 ? 1.748 -2.173 -1.653 1.00 95.06 84 ASP A O 1
ATOM 655 N N . MET A 1 85 ? -0.043 -2.108 -2.981 1.00 93.94 85 MET A N 1
ATOM 656 C CA . MET A 1 85 ? 0.568 -2.848 -4.081 1.00 93.94 85 MET A CA 1
ATOM 657 C C . MET A 1 85 ? -0.237 -2.597 -5.367 1.00 93.94 85 MET A C 1
ATOM 659 O O . MET A 1 85 ? -1.469 -2.619 -5.315 1.00 93.94 85 MET A O 1
ATOM 663 N N . PRO A 1 86 ? 0.408 -2.362 -6.526 1.00 92.50 86 PRO A N 1
ATOM 664 C CA . PRO A 1 86 ? -0.298 -1.999 -7.751 1.00 92.50 86 PRO A CA 1
ATOM 665 C C . PRO A 1 86 ? -1.183 -3.132 -8.288 1.00 92.50 86 PRO A C 1
ATOM 667 O O . PRO A 1 86 ? -0.699 -4.225 -8.582 1.00 92.50 86 PRO A O 1
ATOM 670 N N . ILE A 1 87 ? -2.470 -2.840 -8.487 1.00 89.69 87 ILE A N 1
ATOM 671 C CA . ILE A 1 87 ? -3.469 -3.748 -9.062 1.00 89.69 87 ILE A CA 1
ATOM 672 C C . ILE A 1 87 ? -3.697 -3.395 -10.537 1.00 89.69 87 ILE A C 1
ATOM 674 O O . ILE A 1 87 ? -3.883 -2.236 -10.897 1.00 89.69 87 ILE A O 1
ATOM 678 N N . GLY A 1 88 ? -3.710 -4.398 -11.420 1.00 87.38 88 GLY A N 1
ATOM 679 C CA . GLY A 1 88 ? -3.989 -4.172 -12.842 1.00 87.38 88 GLY A CA 1
ATOM 680 C C . GLY A 1 88 ? -2.850 -3.445 -13.564 1.00 87.38 88 GLY A C 1
ATOM 681 O O . GLY A 1 88 ? -2.997 -2.306 -14.004 1.00 87.38 88 GLY A O 1
ATOM 682 N N . LEU A 1 89 ? -1.698 -4.110 -13.698 1.00 91.75 89 LEU A N 1
ATOM 683 C CA . LEU A 1 89 ? -0.556 -3.564 -14.438 1.00 91.75 89 LEU A CA 1
ATOM 684 C C . LEU A 1 89 ? -0.906 -3.251 -15.900 1.00 91.75 89 LEU A C 1
ATOM 686 O O . LEU A 1 89 ? -1.542 -4.062 -16.581 1.00 91.75 89 LEU A O 1
ATOM 690 N N . ALA A 1 90 ? -0.413 -2.111 -16.390 1.00 92.00 90 ALA A N 1
ATOM 691 C CA . ALA A 1 90 ? -0.607 -1.665 -17.766 1.00 92.00 90 ALA A CA 1
ATOM 692 C C . ALA A 1 90 ? 0.038 -2.630 -18.778 1.00 92.00 90 ALA A C 1
ATOM 694 O O . ALA A 1 90 ? 1.135 -3.145 -18.560 1.00 92.00 90 ALA A O 1
ATOM 695 N N . SER A 1 91 ? -0.612 -2.845 -19.924 1.00 93.19 91 SER A N 1
ATOM 696 C CA . SER A 1 91 ? -0.087 -3.687 -21.013 1.00 93.19 91 SER A CA 1
ATOM 697 C C . SER A 1 91 ? 1.158 -3.099 -21.692 1.00 93.19 91 SER A C 1
ATOM 699 O O . SER A 1 91 ? 1.951 -3.837 -22.274 1.00 93.19 91 SER A O 1
ATOM 701 N N . ARG A 1 92 ? 1.343 -1.779 -21.587 1.00 94.00 92 ARG A N 1
ATOM 702 C CA . ARG A 1 92 ? 2.442 -0.984 -22.148 1.00 94.00 92 ARG A CA 1
ATOM 703 C C . ARG A 1 92 ? 2.952 0.010 -21.105 1.00 94.00 92 ARG A C 1
ATOM 705 O O . ARG A 1 92 ? 2.230 0.350 -20.171 1.00 94.00 92 ARG A O 1
ATOM 712 N N . ALA A 1 93 ? 4.186 0.488 -21.248 1.00 94.19 93 ALA A N 1
ATOM 713 C CA . ALA A 1 93 ? 4.707 1.553 -20.392 1.00 94.19 93 ALA A CA 1
ATOM 714 C C . ALA A 1 93 ? 4.271 2.942 -20.889 1.00 94.19 93 ALA A C 1
ATOM 716 O O . ALA A 1 93 ? 4.503 3.298 -22.042 1.00 94.19 93 ALA A O 1
ATOM 717 N N . GLU A 1 94 ? 3.702 3.745 -19.988 1.00 91.75 94 GLU A N 1
ATOM 718 C CA . GLU A 1 94 ? 3.309 5.140 -20.224 1.00 91.75 94 GLU A CA 1
ATOM 719 C C . GLU A 1 94 ? 4.138 6.110 -19.368 1.00 91.75 94 GLU A C 1
ATOM 721 O O . GLU A 1 94 ? 4.582 5.779 -18.260 1.00 91.75 94 GLU A O 1
ATOM 726 N N . ARG A 1 95 ? 4.318 7.348 -19.853 1.00 88.62 95 ARG A N 1
ATOM 727 C CA . ARG A 1 95 ? 5.047 8.399 -19.127 1.00 88.62 95 ARG A CA 1
ATOM 728 C C . ARG A 1 95 ? 4.281 8.786 -17.859 1.00 88.62 95 ARG A C 1
ATOM 730 O O . ARG A 1 95 ? 3.281 9.495 -17.902 1.00 88.62 95 ARG A O 1
ATOM 737 N N . GLY A 1 96 ? 4.785 8.324 -16.716 1.00 84.69 96 GLY A N 1
ATOM 738 C CA . GLY A 1 96 ? 4.142 8.509 -15.413 1.00 84.69 96 GLY A CA 1
ATOM 739 C C . GLY A 1 96 ? 3.235 7.356 -14.968 1.00 84.69 96 GLY A C 1
ATOM 740 O O . GLY A 1 96 ? 2.487 7.547 -14.012 1.00 84.69 96 GLY A O 1
ATOM 741 N N . GLY A 1 97 ? 3.325 6.172 -15.582 1.00 89.56 97 GLY A N 1
ATOM 742 C CA . GLY A 1 97 ? 2.520 5.006 -15.195 1.00 89.56 97 GLY A CA 1
ATOM 743 C C 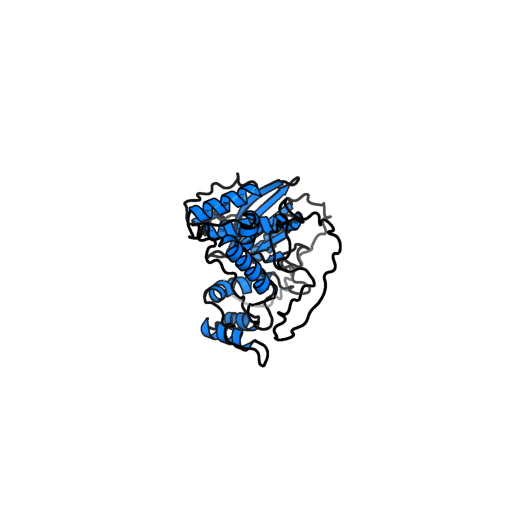. GLY A 1 97 ? 1.056 5.131 -15.605 1.00 89.56 97 GLY A C 1
ATOM 744 O O . GLY A 1 97 ? 0.727 5.940 -16.469 1.00 89.56 97 GLY A O 1
ATOM 745 N N . ARG A 1 98 ? 0.188 4.335 -14.977 1.00 89.81 98 ARG A N 1
ATOM 746 C CA . ARG A 1 98 ? -1.265 4.291 -15.203 1.00 89.81 98 ARG A CA 1
ATOM 747 C C . ARG A 1 98 ? -1.918 5.645 -14.867 1.00 89.81 98 ARG A C 1
ATOM 749 O O . ARG A 1 98 ? -1.348 6.426 -14.100 1.00 89.81 98 ARG A O 1
ATOM 756 N N . PRO A 1 99 ? -3.145 5.930 -15.345 1.00 87.69 99 PRO A N 1
ATOM 757 C CA . PRO A 1 99 ? -3.879 7.141 -14.969 1.00 87.69 99 PRO A CA 1
ATOM 758 C C . PRO A 1 99 ? -3.966 7.366 -13.447 1.00 87.69 99 PRO A C 1
ATOM 760 O O . PRO A 1 99 ? -3.794 8.495 -12.983 1.00 87.69 99 PRO A O 1
ATOM 763 N N . CYS A 1 100 ? -4.132 6.296 -12.660 1.00 84.38 100 CYS A N 1
ATOM 764 C CA . CYS A 1 100 ? -4.149 6.359 -11.199 1.00 84.38 100 CYS A CA 1
ATOM 765 C C . CYS A 1 100 ? -2.790 6.787 -10.610 1.00 84.38 100 CYS A C 1
ATOM 767 O O . CYS A 1 100 ? -2.759 7.732 -9.824 1.00 84.38 100 CYS A O 1
ATOM 769 N N . ASP A 1 101 ? -1.667 6.214 -11.067 1.00 88.56 101 ASP A N 1
ATOM 770 C CA . ASP A 1 101 ? -0.299 6.594 -10.659 1.00 88.56 101 ASP A CA 1
ATOM 771 C C . ASP A 1 101 ? 0.001 8.080 -10.926 1.00 88.56 101 ASP A C 1
ATOM 773 O O . ASP A 1 101 ? 0.718 8.745 -10.166 1.00 88.56 101 ASP A O 1
ATOM 777 N N . ARG A 1 102 ? -0.527 8.612 -12.039 1.00 87.94 102 ARG A N 1
ATOM 778 C CA . ARG A 1 102 ? -0.386 10.022 -12.433 1.00 87.94 102 ARG A CA 1
ATOM 779 C C . ARG A 1 102 ? -1.186 10.936 -11.508 1.00 87.94 102 ARG A C 1
ATOM 781 O O . ARG A 1 102 ? -0.635 11.887 -10.949 1.00 87.94 102 ARG A O 1
ATOM 788 N N . ALA A 1 103 ? -2.469 10.638 -11.316 1.00 86.00 103 ALA A N 1
ATOM 789 C CA . ALA A 1 103 ? -3.360 11.431 -10.476 1.00 86.00 103 ALA A CA 1
ATOM 790 C C . ALA A 1 103 ? -2.960 11.375 -8.988 1.00 86.00 103 ALA A C 1
ATOM 792 O O . ALA A 1 103 ? -2.932 12.408 -8.317 1.00 86.00 103 ALA A O 1
ATOM 793 N N . ALA A 1 104 ? -2.531 10.212 -8.494 1.00 84.94 104 ALA A N 1
ATOM 794 C CA . ALA A 1 104 ? -2.069 10.018 -7.124 1.00 84.94 104 ALA A CA 1
ATOM 795 C C . ALA A 1 104 ? -0.828 10.874 -6.814 1.00 84.94 104 ALA A C 1
ATOM 797 O O . ALA A 1 104 ? -0.797 11.629 -5.835 1.00 84.94 104 ALA A O 1
ATOM 798 N N . ARG A 1 105 ? 0.166 10.854 -7.714 1.00 86.19 105 ARG A N 1
ATOM 799 C CA . ARG A 1 105 ? 1.334 11.742 -7.634 1.00 86.19 105 ARG A CA 1
ATOM 800 C C . ARG A 1 105 ? 0.970 13.218 -7.768 1.00 86.19 105 ARG A C 1
ATOM 802 O O . ARG A 1 105 ? 1.583 14.035 -7.083 1.00 86.19 105 ARG A O 1
ATOM 809 N N . SER A 1 106 ? -0.013 13.569 -8.599 1.00 83.75 106 SER A N 1
ATOM 810 C CA . SER A 1 106 ? -0.506 14.947 -8.720 1.00 83.75 106 SER A CA 1
ATOM 811 C C . SER A 1 106 ? -1.078 15.457 -7.393 1.00 83.75 106 SER A C 1
ATOM 813 O O . SER A 1 106 ? -0.657 16.513 -6.923 1.00 83.75 106 SER A O 1
ATOM 815 N N . THR A 1 107 ? -1.938 14.680 -6.726 1.00 81.62 107 THR A N 1
ATOM 816 C CA . THR A 1 107 ? -2.481 15.011 -5.396 1.00 81.62 107 THR A CA 1
ATOM 817 C C . THR A 1 107 ? -1.375 15.224 -4.360 1.00 81.62 107 THR A C 1
ATOM 819 O O . THR A 1 107 ? -1.364 16.252 -3.678 1.00 81.62 107 THR A O 1
ATOM 822 N N . LEU A 1 108 ? -0.389 14.316 -4.287 1.00 80.12 108 LEU A N 1
ATOM 823 C CA . LEU A 1 108 ? 0.772 14.492 -3.404 1.00 80.12 108 LEU A CA 1
ATOM 824 C C . LEU A 1 108 ? 1.525 15.796 -3.724 1.00 80.12 108 LEU A C 1
ATOM 826 O O . LEU A 1 108 ? 1.791 16.595 -2.827 1.00 80.12 108 LEU A O 1
ATOM 830 N N . GLN A 1 109 ? 1.852 16.053 -4.997 1.00 80.69 109 GLN A N 1
ATOM 831 C CA . GLN A 1 109 ? 2.570 17.262 -5.425 1.00 80.69 109 GLN A CA 1
ATOM 832 C C . GLN A 1 109 ? 1.801 18.560 -5.138 1.00 80.69 109 GLN A C 1
ATOM 834 O O . GLN A 1 109 ? 2.420 19.557 -4.763 1.00 80.69 109 GLN A O 1
ATOM 839 N N . GLN A 1 110 ? 0.474 18.565 -5.283 1.00 77.75 110 GLN A N 1
ATOM 840 C CA . GLN A 1 110 ? -0.366 19.719 -4.956 1.00 77.75 110 GLN A CA 1
ATOM 841 C C . GLN A 1 110 ? -0.297 20.046 -3.459 1.00 77.75 110 GLN A C 1
ATOM 843 O O . GLN A 1 110 ? -0.068 21.204 -3.106 1.00 77.75 110 GLN A O 1
ATOM 848 N N . ALA A 1 111 ? -0.369 19.038 -2.584 1.00 74.50 111 ALA A N 1
ATOM 849 C CA . ALA A 1 111 ? -0.178 19.231 -1.146 1.00 74.50 111 ALA A CA 1
ATOM 850 C C . ALA A 1 111 ? 1.233 19.747 -0.800 1.00 74.50 111 ALA A C 1
ATOM 852 O O . ALA A 1 111 ? 1.361 20.661 0.017 1.00 74.50 111 ALA A O 1
ATOM 853 N N . ARG A 1 112 ? 2.289 19.251 -1.473 1.00 70.81 112 ARG A N 1
ATOM 854 C CA . ARG A 1 112 ? 3.657 19.796 -1.324 1.00 70.81 112 ARG A CA 1
ATOM 855 C C . ARG A 1 112 ? 3.721 21.291 -1.646 1.00 70.81 112 ARG A C 1
ATOM 857 O O . ARG A 1 112 ? 4.337 22.047 -0.905 1.00 70.81 112 ARG A O 1
ATOM 864 N N . ARG A 1 113 ? 3.078 21.720 -2.737 1.00 67.94 113 ARG A N 1
ATOM 865 C CA . ARG A 1 113 ? 3.060 23.129 -3.171 1.00 67.94 113 ARG A CA 1
ATOM 866 C C . ARG A 1 113 ? 2.229 24.010 -2.235 1.00 67.94 113 ARG A C 1
ATOM 868 O O . ARG A 1 113 ? 2.688 25.085 -1.870 1.00 67.94 113 ARG A O 1
ATOM 875 N N . GLY A 1 114 ? 1.055 23.545 -1.803 1.00 62.91 114 GLY A N 1
ATOM 876 C CA . GLY A 1 114 ? 0.184 24.286 -0.880 1.00 62.91 114 GLY A CA 1
ATOM 877 C C . GLY A 1 114 ? 0.791 24.498 0.512 1.00 62.91 114 GLY A C 1
ATOM 878 O O . GLY A 1 114 ? 0.525 25.515 1.148 1.00 62.91 114 GLY A O 1
ATOM 879 N N . ALA A 1 115 ? 1.642 23.577 0.974 1.00 56.19 115 ALA A N 1
ATOM 880 C CA . ALA A 1 115 ? 2.335 23.704 2.254 1.00 56.19 115 ALA A CA 1
ATOM 881 C C . ALA A 1 115 ? 3.556 24.649 2.222 1.00 56.19 115 ALA A C 1
ATOM 883 O O . ALA A 1 115 ? 3.993 25.107 3.276 1.00 56.19 115 ALA A O 1
ATOM 884 N N . ALA A 1 116 ? 4.089 24.981 1.041 1.00 50.94 116 ALA A N 1
ATOM 885 C CA . ALA A 1 116 ? 5.302 25.786 0.861 1.00 50.94 116 ALA A CA 1
ATOM 886 C C . ALA A 1 116 ? 5.074 27.313 0.987 1.00 50.94 116 ALA A C 1
ATOM 888 O O . ALA A 1 116 ? 5.687 28.104 0.270 1.00 50.94 116 ALA A O 1
ATOM 889 N N . SER A 1 117 ? 4.175 27.740 1.880 1.00 45.88 117 SER A N 1
ATOM 890 C CA . SER A 1 117 ? 3.885 29.162 2.109 1.00 45.88 117 SER A CA 1
ATOM 891 C C . SER A 1 117 ? 5.086 29.877 2.761 1.00 45.88 117 SER A C 1
ATOM 893 O O . SER A 1 117 ? 5.608 29.356 3.752 1.00 45.88 117 SER A O 1
ATOM 895 N N . PRO A 1 118 ? 5.517 31.070 2.288 1.00 44.25 118 PRO A N 1
ATOM 896 C CA . PRO A 1 118 ? 6.788 31.689 2.700 1.00 44.25 118 PRO A CA 1
ATOM 897 C C . PRO A 1 118 ? 6.961 31.991 4.196 1.00 44.25 118 PRO A C 1
ATOM 899 O O . PRO A 1 118 ? 8.082 32.226 4.638 1.00 44.25 118 PRO A O 1
ATOM 902 N N . SER A 1 119 ? 5.879 32.013 4.980 1.00 44.91 119 SER A N 1
ATOM 903 C CA . SER A 1 119 ? 5.913 32.306 6.418 1.00 44.91 119 SER A CA 1
ATOM 904 C C . SER A 1 119 ? 6.128 31.082 7.318 1.00 44.91 119 SER A C 1
ATOM 906 O O . SER A 1 119 ? 6.271 31.253 8.528 1.00 44.91 119 SER A O 1
ATOM 908 N N . SER A 1 120 ? 6.158 29.856 6.777 1.00 43.50 120 SER A N 1
ATOM 909 C CA . SER A 1 120 ? 6.398 28.649 7.578 1.00 43.50 120 SER A CA 1
ATOM 910 C C . SER A 1 120 ? 7.828 28.134 7.417 1.00 43.50 120 SER A C 1
ATOM 912 O O . SER A 1 120 ? 8.226 27.670 6.353 1.00 43.50 120 SER A O 1
ATOM 914 N N . SER A 1 121 ? 8.591 28.141 8.511 1.00 38.31 121 SER A N 1
ATOM 915 C CA . SER A 1 121 ? 9.928 27.532 8.595 1.00 38.31 121 SER A CA 1
ATOM 916 C C . SER A 1 121 ? 9.913 25.995 8.515 1.00 38.31 121 SER A C 1
ATOM 918 O O . SER A 1 121 ? 10.965 25.363 8.393 1.00 38.31 121 SER A O 1
ATOM 920 N N . SER A 1 122 ? 8.730 25.378 8.538 1.00 40.69 122 SER A N 1
ATOM 921 C CA . SER A 1 122 ? 8.548 23.944 8.341 1.00 40.69 122 SER A CA 1
ATOM 922 C C . SER A 1 122 ? 8.679 23.575 6.860 1.00 40.69 122 SER A C 1
ATOM 924 O O . SER A 1 122 ? 7.760 23.787 6.071 1.00 40.69 122 SER A O 1
ATOM 926 N N . LYS A 1 123 ? 9.793 22.934 6.481 1.00 42.84 123 LYS A N 1
ATOM 927 C CA . LYS A 1 123 ? 9.909 22.229 5.191 1.00 42.84 123 LYS A CA 1
ATOM 928 C C . LYS A 1 123 ? 8.987 21.005 5.178 1.00 42.84 123 LYS A C 1
ATOM 930 O O . LYS A 1 123 ? 9.366 19.924 5.617 1.00 42.84 123 LYS A O 1
ATOM 935 N N . VAL A 1 124 ? 7.782 21.207 4.660 1.00 47.00 124 VAL A N 1
ATOM 936 C CA . VAL A 1 124 ? 6.718 20.218 4.444 1.00 47.00 124 VAL A CA 1
ATOM 937 C C . VAL A 1 124 ? 6.672 19.948 2.934 1.00 47.00 124 VAL A C 1
ATOM 939 O O . VAL A 1 124 ? 6.591 20.896 2.164 1.00 47.00 124 VAL A O 1
ATOM 942 N N . VAL A 1 125 ? 6.790 18.734 2.390 1.00 47.69 125 VAL A N 1
ATOM 943 C CA . VAL A 1 125 ? 6.480 17.367 2.868 1.00 47.69 125 VAL A CA 1
ATOM 944 C C . VAL A 1 125 ? 7.700 16.442 2.671 1.00 47.69 125 VAL A C 1
ATOM 946 O O . VAL A 1 125 ? 8.586 16.758 1.878 1.00 47.69 125 VAL A O 1
ATOM 949 N N . GLY A 1 126 ? 7.731 15.275 3.328 1.00 48.19 126 GLY A N 1
ATOM 950 C CA . GLY A 1 126 ? 8.740 14.228 3.098 1.00 48.19 126 GLY A CA 1
ATOM 951 C C . GLY A 1 126 ? 8.770 13.680 1.654 1.00 48.19 126 GLY A C 1
ATOM 952 O O . GLY A 1 126 ? 7.853 13.954 0.874 1.00 48.19 126 GLY A O 1
ATOM 953 N N . PRO A 1 127 ? 9.813 12.916 1.270 1.00 43.09 127 PRO A N 1
ATOM 954 C CA . PRO A 1 127 ? 10.092 12.521 -0.118 1.00 43.09 127 PRO A CA 1
ATOM 955 C C . PRO A 1 127 ? 9.332 11.276 -0.621 1.00 43.09 127 PRO A C 1
ATOM 957 O O . PRO A 1 127 ? 9.714 10.706 -1.638 1.00 43.09 127 PRO A O 1
ATOM 960 N N . SER A 1 128 ? 8.262 10.853 0.055 1.00 53.97 128 SER A N 1
ATOM 961 C CA . SER A 1 128 ? 7.388 9.750 -0.367 1.00 53.97 128 SER A CA 1
ATOM 962 C C . SER A 1 128 ? 6.833 9.954 -1.780 1.00 53.97 128 SER A C 1
ATOM 964 O O . SER A 1 128 ? 6.050 10.874 -2.040 1.00 53.97 128 SER A O 1
ATOM 966 N N . SER A 1 129 ? 7.262 9.126 -2.725 1.00 69.25 129 SER A N 1
ATOM 967 C CA . SER A 1 129 ? 6.759 9.155 -4.091 1.00 69.25 129 SER A CA 1
ATOM 968 C C . SER A 1 129 ? 6.259 7.777 -4.453 1.00 69.25 129 SER A C 1
ATOM 970 O O . SER A 1 129 ? 7.067 6.874 -4.642 1.00 69.25 129 SER A O 1
ATOM 972 N N . ILE A 1 130 ? 4.954 7.685 -4.691 1.00 84.12 130 ILE A N 1
ATOM 973 C CA . ILE A 1 130 ? 4.344 6.577 -5.422 1.00 84.12 130 ILE A CA 1
ATOM 974 C C . ILE A 1 130 ? 5.173 6.347 -6.692 1.00 84.12 130 ILE A C 1
ATOM 976 O O . ILE A 1 130 ? 5.415 7.265 -7.497 1.00 84.12 130 ILE A O 1
ATOM 980 N N . PHE A 1 131 ? 5.727 5.146 -6.805 1.00 86.81 131 PHE A N 1
ATOM 981 C CA . PHE A 1 131 ? 6.618 4.782 -7.897 1.00 86.81 131 PHE A CA 1
ATOM 982 C C . PHE A 1 131 ? 5.810 4.517 -9.166 1.00 86.81 131 PHE A C 1
ATOM 984 O O . PHE A 1 131 ? 4.592 4.407 -9.136 1.00 86.81 131 PHE A O 1
ATOM 991 N N . THR A 1 132 ? 6.482 4.454 -10.313 1.00 90.44 132 THR A N 1
ATOM 992 C CA . THR A 1 132 ? 5.838 3.913 -11.516 1.00 90.44 132 THR A CA 1
ATOM 993 C C . THR A 1 132 ? 5.858 2.383 -11.398 1.00 90.44 132 THR A C 1
ATOM 995 O O . THR A 1 132 ? 6.958 1.836 -11.245 1.00 90.44 132 THR A O 1
ATOM 998 N N . PRO A 1 133 ? 4.701 1.695 -11.437 1.00 92.69 133 PRO A N 1
ATOM 999 C CA . PRO A 1 133 ? 4.632 0.236 -11.477 1.00 92.69 133 PRO A CA 1
ATOM 1000 C C . PRO A 1 133 ? 5.245 -0.329 -12.768 1.00 92.69 133 PRO A C 1
ATOM 1002 O O . PRO A 1 133 ? 5.404 0.408 -13.747 1.00 92.69 133 PRO A O 1
ATOM 1005 N N . PRO A 1 134 ? 5.570 -1.631 -12.808 1.00 96.06 134 PRO A N 1
ATOM 1006 C CA . PRO A 1 134 ? 5.964 -2.287 -14.047 1.00 96.06 134 PRO A CA 1
ATOM 1007 C C . PRO A 1 134 ? 4.788 -2.410 -15.023 1.00 96.06 134 PRO A C 1
ATOM 1009 O O . PRO A 1 134 ? 3.641 -2.591 -14.615 1.00 96.06 134 PRO A O 1
ATOM 1012 N N . SER A 1 135 ? 5.074 -2.380 -16.324 1.00 96.44 135 SER A N 1
ATOM 1013 C CA . SER A 1 135 ? 4.155 -2.901 -17.336 1.00 96.44 135 SER A CA 1
ATOM 1014 C C . SER A 1 135 ? 4.131 -4.436 -17.312 1.00 96.44 135 SER A C 1
ATOM 1016 O O . SER A 1 135 ? 5.048 -5.082 -16.795 1.00 96.44 135 SER A O 1
ATOM 1018 N N . ARG A 1 136 ? 3.100 -5.045 -17.910 1.00 95.81 136 ARG A N 1
ATOM 1019 C CA . ARG A 1 136 ? 2.969 -6.507 -18.038 1.00 95.81 136 ARG A CA 1
ATOM 1020 C C . ARG A 1 136 ? 4.244 -7.157 -18.618 1.00 95.81 136 ARG A C 1
ATOM 1022 O O . ARG A 1 136 ? 4.761 -8.057 -17.960 1.00 95.81 136 ARG A O 1
ATOM 1029 N N . PRO A 1 137 ? 4.846 -6.682 -19.733 1.00 97.44 137 PRO A N 1
ATOM 1030 C CA . PRO A 1 137 ? 6.099 -7.255 -20.242 1.00 97.44 137 PRO A CA 1
ATOM 1031 C C . PRO A 1 137 ? 7.298 -7.135 -19.290 1.00 97.44 137 PRO A C 1
ATOM 1033 O O . PRO A 1 137 ? 8.177 -7.993 -19.310 1.00 97.44 137 PRO A O 1
ATOM 1036 N N . ALA A 1 138 ? 7.347 -6.101 -18.443 1.00 97.88 138 ALA A N 1
ATOM 1037 C CA . ALA A 1 138 ? 8.404 -5.961 -17.444 1.00 97.88 138 ALA A CA 1
ATOM 1038 C C . ALA A 1 138 ? 8.254 -6.987 -16.307 1.00 97.88 138 ALA A C 1
ATOM 1040 O O . ALA A 1 138 ? 9.250 -7.565 -15.871 1.00 97.88 138 ALA A O 1
ATOM 1041 N N . LEU A 1 139 ? 7.022 -7.273 -15.867 1.00 97.69 139 LEU A N 1
ATOM 1042 C CA . LEU A 1 139 ? 6.774 -8.341 -14.896 1.00 97.69 139 LEU A CA 1
ATOM 1043 C C . LEU A 1 139 ? 7.089 -9.728 -15.485 1.00 97.69 139 LEU A C 1
ATOM 1045 O O . LEU A 1 139 ? 7.701 -10.548 -14.807 1.00 97.69 139 LEU A O 1
ATOM 1049 N N . GLU A 1 140 ? 6.748 -9.984 -16.751 1.00 97.75 140 GLU A N 1
ATOM 1050 C CA . GLU A 1 140 ? 7.109 -11.246 -17.417 1.00 97.75 140 GLU A CA 1
ATOM 1051 C C . GLU A 1 140 ? 8.629 -11.420 -17.564 1.00 97.75 140 GLU A C 1
ATOM 1053 O O . GLU A 1 140 ? 9.148 -12.504 -17.297 1.00 97.75 140 GLU A O 1
ATOM 1058 N N . ALA A 1 141 ? 9.372 -10.351 -17.877 1.00 98.25 141 ALA A N 1
ATOM 1059 C CA . ALA A 1 141 ? 10.835 -10.384 -17.864 1.00 98.25 141 ALA A CA 1
ATOM 1060 C C . ALA A 1 141 ? 11.395 -10.711 -16.464 1.00 98.25 141 ALA A C 1
ATOM 1062 O O . ALA A 1 141 ? 12.298 -11.538 -16.339 1.00 98.25 141 ALA A O 1
ATOM 1063 N N . PHE A 1 142 ? 10.830 -10.126 -15.400 1.00 98.38 142 PHE A N 1
ATOM 1064 C CA . PHE A 1 142 ? 11.212 -10.439 -14.018 1.00 98.38 142 PHE A CA 1
ATOM 1065 C C . PHE A 1 142 ? 10.939 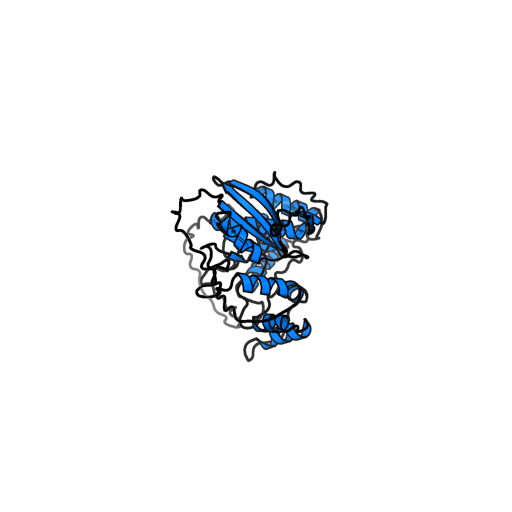-11.911 -13.667 1.00 98.38 142 PHE A C 1
ATOM 1067 O O . PHE A 1 142 ? 11.803 -12.584 -13.109 1.00 98.38 142 PHE A O 1
ATOM 1074 N N . LYS A 1 143 ? 9.770 -12.442 -14.051 1.00 97.38 143 LYS A N 1
ATOM 1075 C CA . LYS A 1 143 ? 9.396 -13.856 -13.851 1.00 97.38 143 LYS A CA 1
ATOM 1076 C C . LYS A 1 143 ? 10.312 -14.823 -14.612 1.00 97.38 143 LYS A C 1
ATOM 1078 O O . LYS A 1 143 ? 10.526 -15.937 -14.146 1.00 97.38 143 LYS A O 1
ATOM 1083 N N . ALA A 1 144 ? 10.894 -14.391 -15.733 1.00 97.88 144 ALA A N 1
ATOM 1084 C CA . ALA A 1 144 ? 11.926 -15.124 -16.470 1.00 97.88 144 ALA A CA 1
ATOM 1085 C C . ALA A 1 144 ? 13.340 -15.021 -15.849 1.00 97.88 144 ALA A C 1
ATOM 1087 O O . ALA A 1 144 ? 14.296 -15.541 -16.420 1.00 97.88 144 ALA A O 1
ATOM 1088 N N . GLY A 1 145 ? 13.494 -14.362 -14.692 1.00 97.81 145 GLY A N 1
ATOM 1089 C CA . GLY A 1 145 ? 14.769 -14.213 -13.982 1.00 97.81 145 GLY A CA 1
ATOM 1090 C C . GLY A 1 145 ? 15.656 -13.062 -14.474 1.00 97.81 145 GLY A C 1
ATOM 1091 O O . GLY A 1 145 ? 16.828 -13.007 -14.104 1.00 97.81 145 GLY A O 1
ATOM 1092 N N . ALA A 1 146 ? 15.132 -12.151 -15.300 1.00 98.12 146 ALA A N 1
ATOM 1093 C CA . ALA A 1 146 ? 15.906 -11.039 -15.846 1.00 98.12 146 ALA A CA 1
ATOM 1094 C C . ALA A 1 146 ? 16.276 -9.997 -14.771 1.00 98.12 146 ALA A C 1
ATOM 1096 O O . ALA A 1 146 ? 15.501 -9.706 -13.857 1.00 98.12 146 ALA A O 1
ATOM 1097 N N . THR A 1 147 ? 17.457 -9.388 -14.902 1.00 98.25 147 THR A N 1
ATOM 1098 C CA . THR A 1 147 ? 17.969 -8.391 -13.948 1.00 98.25 147 THR A CA 1
ATOM 1099 C C . THR A 1 147 ? 17.187 -7.076 -13.997 1.00 98.25 147 THR A C 1
ATOM 1101 O O . THR A 1 147 ? 16.523 -6.764 -14.986 1.00 98.25 147 THR A O 1
ATOM 1104 N N . HIS A 1 148 ? 17.343 -6.216 -12.980 1.00 98.06 148 HIS A N 1
ATOM 1105 C CA . HIS A 1 148 ? 16.736 -4.871 -12.957 1.00 98.06 148 HIS A CA 1
ATOM 1106 C C . HIS A 1 148 ? 16.985 -4.069 -14.245 1.00 98.06 148 HIS A C 1
ATOM 1108 O O . HIS A 1 148 ? 16.073 -3.404 -14.736 1.00 98.06 148 HIS A O 1
ATOM 1114 N N . LYS A 1 149 ? 18.183 -4.170 -14.835 1.00 98.12 149 LYS A N 1
ATOM 1115 C CA . LYS A 1 149 ? 18.514 -3.497 -16.098 1.00 98.12 149 LYS A CA 1
ATOM 1116 C C . LYS A 1 149 ? 17.664 -4.025 -17.257 1.00 98.12 149 LYS A C 1
ATOM 1118 O O . LYS A 1 149 ? 17.119 -3.231 -18.016 1.00 98.12 149 LYS A O 1
ATOM 1123 N N . GLU A 1 150 ? 17.548 -5.341 -17.387 1.00 98.19 150 GLU A N 1
ATOM 1124 C CA . GLU A 1 150 ? 16.812 -6.009 -18.468 1.00 98.19 150 GLU A CA 1
ATOM 1125 C C . GLU A 1 150 ? 15.300 -5.843 -18.310 1.00 98.19 150 GLU A C 1
ATOM 1127 O O . GLU A 1 150 ? 14.610 -5.545 -19.279 1.00 98.19 150 GLU A O 1
ATOM 1132 N N . VAL A 1 151 ? 14.791 -5.909 -17.081 1.00 98.12 151 VAL A N 1
ATOM 1133 C CA . VAL A 1 151 ? 13.390 -5.616 -16.755 1.00 98.12 151 VAL A CA 1
ATOM 1134 C C . VAL A 1 151 ? 13.043 -4.148 -17.027 1.00 98.12 151 VAL A C 1
ATOM 1136 O O . VAL A 1 151 ? 11.985 -3.848 -17.579 1.00 98.12 151 VAL A O 1
ATOM 1139 N N . SER A 1 152 ? 13.945 -3.217 -16.706 1.00 97.06 152 SER A N 1
ATOM 1140 C CA . SER A 1 152 ? 13.783 -1.796 -17.034 1.00 97.06 152 SER A CA 1
ATOM 1141 C C . SER A 1 152 ? 13.829 -1.554 -18.552 1.00 97.06 152 SER A C 1
ATOM 1143 O O . SER A 1 152 ? 13.030 -0.777 -19.074 1.00 97.06 152 SER A O 1
ATOM 1145 N N . LEU A 1 153 ? 14.689 -2.274 -19.287 1.00 97.25 153 LEU A N 1
ATOM 1146 C CA . LEU A 1 153 ? 14.708 -2.283 -20.755 1.00 97.25 153 LEU A CA 1
ATOM 1147 C C . LEU A 1 153 ? 13.405 -2.847 -21.344 1.00 97.25 153 LEU A C 1
ATOM 1149 O O . LEU A 1 153 ? 12.847 -2.221 -22.240 1.00 97.25 153 LEU A O 1
ATOM 1153 N N . ALA A 1 154 ? 12.877 -3.957 -20.819 1.00 97.12 154 ALA A N 1
ATOM 1154 C CA . ALA A 1 154 ? 11.595 -4.531 -21.234 1.00 97.12 154 ALA A CA 1
ATOM 1155 C C . ALA A 1 154 ? 10.423 -3.567 -20.970 1.00 97.12 154 ALA A C 1
ATOM 1157 O O . ALA A 1 154 ? 9.553 -3.395 -21.827 1.00 97.12 154 ALA A O 1
ATOM 1158 N N . ASN A 1 155 ? 10.442 -2.858 -19.834 1.00 97.38 155 ASN A N 1
ATOM 1159 C CA . ASN A 1 155 ? 9.478 -1.800 -19.539 1.00 97.38 155 ASN A CA 1
ATOM 1160 C C . ASN A 1 155 ? 9.548 -0.686 -20.592 1.00 97.38 155 ASN A C 1
ATOM 1162 O O . ASN A 1 155 ? 8.547 -0.397 -21.243 1.00 97.38 155 ASN A O 1
ATOM 1166 N N . MET A 1 156 ? 10.737 -0.121 -20.831 1.00 96.56 156 MET A N 1
ATOM 1167 C CA . MET A 1 156 ? 10.934 0.920 -21.847 1.00 96.56 156 MET A CA 1
ATOM 1168 C C . MET A 1 156 ? 10.554 0.441 -23.254 1.00 96.56 156 MET A C 1
ATOM 1170 O O . MET A 1 156 ? 9.945 1.201 -24.002 1.00 96.56 156 MET A O 1
ATOM 1174 N N . ALA A 1 157 ? 10.856 -0.808 -23.619 1.00 96.06 157 ALA A N 1
ATOM 1175 C CA . ALA A 1 157 ? 10.506 -1.396 -24.912 1.00 96.06 157 ALA A CA 1
ATOM 1176 C C . ALA A 1 157 ? 8.986 -1.540 -25.102 1.00 96.06 157 ALA A C 1
ATOM 1178 O O . ALA A 1 157 ? 8.492 -1.277 -26.195 1.00 96.06 157 ALA A O 1
ATOM 1179 N N . SER A 1 158 ? 8.241 -1.862 -24.036 1.00 96.31 158 SER A N 1
ATOM 1180 C CA . SER A 1 158 ? 6.783 -2.069 -24.079 1.00 96.31 158 SER A CA 1
ATOM 1181 C C . SER A 1 158 ? 5.944 -0.825 -24.406 1.00 96.31 158 SER A C 1
ATOM 1183 O O . SER A 1 158 ? 4.743 -0.953 -24.624 1.00 96.31 158 SER A O 1
ATOM 1185 N N . ALA A 1 159 ? 6.532 0.374 -24.411 1.00 95.25 159 ALA A N 1
ATOM 1186 C CA . ALA A 1 159 ? 5.829 1.602 -24.778 1.00 95.25 159 ALA A CA 1
ATOM 1187 C C . ALA A 1 159 ? 5.458 1.649 -26.274 1.00 95.25 159 ALA A C 1
ATOM 1189 O O . ALA A 1 159 ? 6.083 0.991 -27.110 1.00 95.25 159 ALA A O 1
ATOM 1190 N N . GLU A 1 160 ? 4.451 2.457 -26.610 1.00 92.81 160 GLU A N 1
ATOM 1191 C CA . GLU A 1 160 ? 3.918 2.594 -27.972 1.00 92.81 160 GLU A CA 1
ATOM 1192 C C . GLU A 1 160 ? 4.945 3.132 -28.986 1.00 92.81 160 GLU A C 1
ATOM 1194 O O . GLU A 1 160 ? 5.903 3.827 -28.635 1.00 92.81 160 GLU A O 1
ATOM 1199 N N . GLU A 1 161 ? 4.778 2.777 -30.260 1.00 90.19 161 GLU A N 1
ATOM 1200 C CA . GLU A 1 161 ? 5.643 3.242 -31.345 1.00 90.19 161 GLU A CA 1
ATOM 1201 C C . GLU A 1 161 ? 5.684 4.780 -31.409 1.00 90.19 161 GLU A C 1
ATOM 1203 O O . GLU A 1 161 ? 4.693 5.460 -31.158 1.00 90.19 161 GLU A O 1
ATOM 1208 N N . GLY A 1 162 ? 6.869 5.345 -31.651 1.00 87.12 162 GLY A N 1
ATOM 1209 C CA . GLY A 1 162 ? 7.099 6.794 -31.590 1.00 87.12 162 GLY A CA 1
ATOM 1210 C C . GLY A 1 162 ? 7.110 7.417 -30.182 1.00 87.12 162 GLY A C 1
ATOM 1211 O O . GLY A 1 162 ? 7.583 8.544 -30.041 1.00 87.12 162 GLY A O 1
ATOM 1212 N N . ALA A 1 163 ? 6.666 6.716 -29.129 1.00 88.69 163 ALA A N 1
ATOM 1213 C CA . ALA A 1 163 ? 6.664 7.260 -27.770 1.00 88.69 163 ALA A CA 1
ATOM 1214 C C . ALA A 1 163 ? 8.085 7.515 -27.235 1.00 88.69 163 ALA A C 1
ATOM 1216 O O . ALA A 1 163 ? 8.985 6.676 -27.364 1.00 88.69 163 ALA A O 1
ATOM 1217 N N . GLU A 1 164 ? 8.266 8.658 -26.570 1.00 89.31 164 GLU A N 1
ATOM 1218 C CA . GLU A 1 164 ? 9.509 9.045 -25.901 1.00 89.31 164 GLU A CA 1
ATOM 1219 C C . GLU A 1 164 ? 9.864 8.042 -24.794 1.00 89.31 164 GLU A C 1
ATOM 1221 O O . GLU A 1 164 ? 9.132 7.870 -23.820 1.00 89.31 164 GLU A O 1
ATOM 1226 N N . ARG A 1 165 ? 11.018 7.378 -24.926 1.00 88.12 165 ARG A N 1
ATOM 1227 C CA . ARG A 1 165 ? 11.450 6.328 -23.985 1.00 88.12 165 ARG A CA 1
ATOM 1228 C C . ARG A 1 165 ? 12.155 6.877 -22.737 1.00 88.12 165 ARG A C 1
ATOM 1230 O O . ARG A 1 165 ? 12.339 6.147 -21.761 1.00 88.12 165 ARG A O 1
ATOM 1237 N N . GLN A 1 166 ? 12.526 8.160 -22.731 1.00 86.75 166 GLN A N 1
ATOM 1238 C CA . GLN A 1 166 ? 13.153 8.812 -21.582 1.00 86.75 166 GLN A CA 1
ATOM 1239 C C . GLN A 1 166 ? 12.166 8.907 -20.407 1.00 86.75 166 GLN A C 1
ATOM 1241 O O . GLN A 1 166 ? 11.042 9.380 -20.542 1.00 86.75 166 GLN A O 1
ATOM 1246 N N . GLY A 1 167 ? 12.589 8.441 -19.228 1.00 83.31 167 GLY A N 1
ATOM 1247 C CA . GLY A 1 167 ? 11.737 8.401 -18.034 1.00 83.31 167 GLY A CA 1
ATOM 1248 C C . GLY A 1 167 ? 10.765 7.214 -17.959 1.00 83.31 167 GLY A C 1
ATOM 1249 O O . GLY A 1 167 ? 9.997 7.145 -17.003 1.00 83.31 167 GLY A O 1
ATOM 1250 N N . LEU A 1 168 ? 10.816 6.265 -18.906 1.00 91.31 168 LEU A N 1
ATOM 1251 C CA . LEU A 1 168 ? 10.053 5.005 -18.845 1.00 91.31 168 LEU A CA 1
ATOM 1252 C C . LEU A 1 168 ? 10.823 3.851 -18.170 1.00 91.31 168 LEU A C 1
ATOM 1254 O O . LEU A 1 168 ? 10.311 2.736 -18.077 1.00 91.31 168 LEU A O 1
ATOM 1258 N N . GLY A 1 169 ? 12.052 4.095 -17.707 1.00 92.50 169 GLY A N 1
ATOM 1259 C CA . GLY A 1 169 ? 12.833 3.129 -16.931 1.00 92.50 169 GLY A CA 1
ATOM 1260 C C . GLY A 1 169 ? 12.296 2.968 -15.505 1.00 92.50 169 GLY A C 1
ATOM 1261 O O . GLY A 1 169 ? 11.869 3.937 -14.877 1.00 92.50 169 GLY A O 1
ATOM 1262 N N . LEU A 1 170 ? 12.335 1.743 -14.980 1.00 94.50 170 LEU A N 1
ATOM 1263 C CA . LEU A 1 170 ? 11.846 1.422 -13.636 1.00 94.50 170 LEU A CA 1
ATOM 1264 C C . LEU A 1 170 ? 12.904 1.681 -12.559 1.00 94.50 170 LEU A C 1
ATOM 1266 O O . LEU A 1 170 ? 14.099 1.465 -12.776 1.00 94.50 170 LEU A O 1
ATOM 1270 N N . SER A 1 171 ? 12.464 2.092 -11.367 1.00 93.31 171 SER A N 1
ATOM 1271 C CA . SER A 1 171 ? 13.355 2.246 -10.214 1.00 93.31 171 SER A CA 1
ATOM 1272 C C . SER A 1 171 ? 13.757 0.879 -9.644 1.00 93.31 171 SER A C 1
ATOM 1274 O O . SER A 1 171 ? 13.046 -0.115 -9.803 1.00 93.31 171 SER A O 1
ATOM 1276 N N . ILE A 1 172 ? 14.884 0.831 -8.928 1.00 94.56 172 ILE A N 1
ATOM 1277 C CA . ILE A 1 172 ? 15.297 -0.380 -8.201 1.00 94.56 172 ILE A CA 1
ATOM 1278 C C . ILE A 1 172 ? 14.288 -0.754 -7.096 1.00 94.56 172 ILE A C 1
ATOM 1280 O O . ILE A 1 172 ? 14.110 -1.927 -6.786 1.00 94.56 172 ILE A O 1
ATOM 1284 N N . GLN A 1 173 ? 13.560 0.230 -6.554 1.00 91.31 173 GLN A N 1
ATOM 1285 C CA . GLN A 1 173 ? 12.492 0.005 -5.576 1.00 91.31 173 GLN A CA 1
ATOM 1286 C C . GLN A 1 173 ? 11.291 -0.701 -6.219 1.00 91.31 173 GLN A C 1
ATOM 1288 O O . GLN A 1 173 ? 10.805 -1.672 -5.650 1.00 91.31 173 GLN A O 1
ATOM 1293 N N . THR A 1 174 ? 10.882 -0.298 -7.434 1.00 93.94 174 THR A N 1
ATOM 1294 C CA . THR A 1 174 ? 9.860 -1.020 -8.212 1.00 93.94 174 THR A CA 1
ATOM 1295 C C . THR A 1 174 ? 10.291 -2.467 -8.472 1.00 93.94 174 THR A C 1
ATOM 1297 O O . THR A 1 174 ? 9.474 -3.374 -8.365 1.00 93.94 174 THR A O 1
ATOM 1300 N N . TYR A 1 175 ? 11.572 -2.706 -8.774 1.00 96.50 175 TYR A N 1
ATOM 1301 C CA . TYR A 1 175 ? 12.096 -4.057 -9.004 1.00 96.50 175 TYR A CA 1
ATOM 1302 C C . TYR A 1 175 ? 12.063 -4.937 -7.744 1.00 96.50 175 TYR A C 1
ATOM 1304 O O . TYR A 1 175 ? 11.621 -6.081 -7.808 1.00 96.50 175 TYR A O 1
ATOM 1312 N N . HIS A 1 176 ? 12.440 -4.403 -6.578 1.00 94.81 176 HIS A N 1
ATOM 1313 C CA . HIS A 1 176 ? 12.414 -5.161 -5.320 1.00 94.81 176 HIS A CA 1
ATOM 1314 C C . HIS A 1 176 ? 11.007 -5.598 -4.868 1.00 94.81 176 HIS A C 1
ATOM 1316 O O . HIS A 1 176 ? 10.900 -6.573 -4.126 1.00 94.81 176 HIS A O 1
ATOM 1322 N N . ILE A 1 177 ? 9.934 -4.935 -5.321 1.00 94.94 177 ILE A N 1
ATOM 1323 C CA . ILE A 1 177 ? 8.549 -5.343 -5.017 1.00 94.94 177 ILE A CA 1
ATOM 1324 C C . ILE A 1 177 ? 7.919 -6.268 -6.075 1.00 94.94 177 ILE A C 1
ATOM 1326 O O . ILE A 1 177 ? 6.842 -6.804 -5.832 1.00 94.94 177 ILE A O 1
ATOM 1330 N N . MET A 1 178 ? 8.567 -6.530 -7.220 1.00 96.88 178 MET A N 1
ATOM 1331 C CA . MET A 1 178 ? 7.967 -7.321 -8.315 1.00 96.88 178 MET A CA 1
ATOM 1332 C C . MET A 1 178 ? 7.537 -8.737 -7.919 1.00 96.88 178 MET A C 1
ATOM 1334 O O . MET A 1 178 ? 6.533 -9.219 -8.436 1.00 96.88 178 MET A O 1
ATOM 1338 N N . ALA A 1 179 ? 8.236 -9.382 -6.980 1.00 96.12 179 ALA A N 1
ATOM 1339 C CA . ALA A 1 179 ? 7.821 -10.682 -6.450 1.00 96.12 179 ALA A CA 1
ATOM 1340 C C . ALA A 1 179 ? 6.410 -10.619 -5.833 1.00 96.12 179 ALA A C 1
ATOM 1342 O O . ALA A 1 179 ? 5.567 -11.459 -6.145 1.00 96.12 179 ALA A O 1
ATOM 1343 N N . LYS A 1 180 ? 6.136 -9.565 -5.051 1.00 95.88 180 LYS A N 1
ATOM 1344 C CA . LYS A 1 180 ? 4.837 -9.299 -4.420 1.00 95.88 180 LYS A CA 1
ATOM 1345 C C . LYS A 1 180 ? 3.767 -8.840 -5.401 1.00 95.88 180 LYS A C 1
ATOM 1347 O O . LYS A 1 180 ? 2.614 -9.230 -5.264 1.00 95.88 180 LYS A O 1
ATOM 1352 N N . ILE A 1 181 ? 4.146 -8.059 -6.414 1.00 95.19 181 ILE A N 1
ATOM 1353 C CA . ILE A 1 181 ? 3.235 -7.681 -7.505 1.00 95.19 181 ILE A CA 1
ATOM 1354 C C . ILE A 1 181 ? 2.759 -8.939 -8.247 1.00 95.19 181 ILE A C 1
ATOM 1356 O O . ILE A 1 181 ? 1.561 -9.121 -8.437 1.00 95.19 181 ILE A O 1
ATOM 1360 N N . ASN A 1 182 ? 3.683 -9.835 -8.612 1.00 95.00 182 ASN A N 1
ATOM 1361 C CA . ASN A 1 182 ? 3.354 -11.119 -9.235 1.00 95.00 182 ASN A CA 1
ATOM 1362 C C . ASN A 1 182 ? 2.490 -12.003 -8.320 1.00 95.00 182 ASN A C 1
ATOM 1364 O O . ASN A 1 182 ? 1.554 -12.633 -8.799 1.00 95.00 182 ASN A O 1
ATOM 1368 N N . GLU A 1 183 ? 2.795 -12.062 -7.025 1.00 94.25 183 GLU A N 1
ATOM 1369 C CA . GLU A 1 183 ? 2.013 -12.828 -6.050 1.00 94.25 183 GLU A CA 1
ATOM 1370 C C . GLU A 1 183 ? 0.570 -12.308 -5.942 1.00 94.25 183 GLU A C 1
ATOM 1372 O O . GLU A 1 183 ? -0.374 -13.090 -6.034 1.00 94.25 183 GLU A O 1
ATOM 1377 N N . LEU A 1 184 ? 0.387 -10.986 -5.852 1.00 92.31 184 LEU A N 1
ATOM 1378 C CA . LEU A 1 184 ? -0.933 -10.357 -5.850 1.00 92.31 184 LEU A CA 1
ATOM 1379 C C . LEU A 1 184 ? -1.693 -10.604 -7.160 1.00 92.31 184 LEU A C 1
ATOM 1381 O O . LEU A 1 184 ? -2.856 -11.003 -7.117 1.00 92.31 184 LEU A O 1
ATOM 1385 N N . ASP A 1 185 ? -1.048 -10.422 -8.317 1.00 88.94 185 ASP A N 1
ATOM 1386 C CA . ASP A 1 185 ? -1.635 -10.756 -9.622 1.00 88.94 185 ASP A CA 1
ATOM 1387 C C . ASP A 1 185 ? -2.127 -12.220 -9.642 1.00 88.94 185 ASP A C 1
ATOM 1389 O O . ASP A 1 185 ? -3.263 -12.485 -10.029 1.00 88.94 185 ASP A O 1
ATOM 1393 N N . GLN A 1 186 ? -1.323 -13.173 -9.156 1.00 87.81 186 GLN A N 1
ATOM 1394 C CA . GLN A 1 186 ? -1.679 -14.599 -9.123 1.00 87.81 186 GLN A CA 1
ATOM 1395 C C . GLN A 1 186 ? -2.841 -14.951 -8.175 1.00 87.81 186 GLN A C 1
ATOM 1397 O O . GLN A 1 186 ? -3.450 -16.010 -8.356 1.00 87.81 186 GLN A O 1
ATOM 1402 N N . VAL A 1 187 ? -3.152 -14.103 -7.190 1.00 86.00 187 VAL A N 1
ATOM 1403 C CA . VAL A 1 187 ? -4.266 -14.272 -6.233 1.00 86.00 187 VAL A CA 1
ATOM 1404 C C . VAL A 1 187 ? -5.522 -13.479 -6.653 1.00 86.00 187 VAL A C 1
ATOM 1406 O O . VAL A 1 187 ? -6.635 -13.809 -6.233 1.00 86.00 187 VAL A O 1
ATOM 1409 N N . LEU A 1 188 ? -5.373 -12.462 -7.514 1.00 83.00 188 LEU A N 1
ATOM 1410 C CA . LEU A 1 188 ? -6.476 -11.666 -8.075 1.00 83.00 188 LEU A CA 1
ATOM 1411 C C . LEU A 1 188 ? -7.005 -12.162 -9.429 1.00 83.00 188 LEU A C 1
ATOM 1413 O O . LEU A 1 188 ? -8.123 -11.795 -9.794 1.00 83.00 188 LEU A O 1
ATOM 1417 N N . ILE A 1 189 ? -6.219 -12.926 -10.191 1.00 71.19 189 ILE A N 1
ATOM 1418 C CA . ILE A 1 189 ? -6.630 -13.459 -11.498 1.00 71.19 189 ILE A CA 1
ATOM 1419 C C . ILE A 1 189 ? -7.663 -14.592 -11.313 1.00 71.19 189 ILE A C 1
ATOM 1421 O O . ILE A 1 189 ? -7.346 -15.570 -10.633 1.00 71.19 189 ILE A O 1
ATOM 1425 N N . PRO A 1 190 ? -8.852 -14.505 -11.950 1.00 63.22 190 PRO A N 1
ATOM 1426 C CA . PRO A 1 190 ? -9.799 -15.615 -12.068 1.00 63.22 190 PRO A CA 1
ATOM 1427 C C . PRO A 1 190 ? -9.138 -16.855 -12.671 1.00 63.22 190 PRO A C 1
ATOM 1429 O O . PRO A 1 190 ? -8.478 -16.758 -13.711 1.00 63.22 190 PRO A O 1
ATOM 1432 N N . ARG A 1 191 ? -9.304 -18.019 -12.037 1.00 56.44 191 ARG A N 1
ATOM 1433 C CA . ARG A 1 191 ? -8.590 -19.255 -12.428 1.00 56.44 191 ARG A CA 1
ATOM 1434 C C . ARG A 1 191 ? -9.451 -20.269 -13.194 1.00 56.44 191 ARG A C 1
ATOM 1436 O O . ARG A 1 191 ? -8.994 -21.379 -13.460 1.00 56.44 191 ARG A O 1
ATOM 1443 N N . GLY A 1 192 ? -10.642 -19.859 -13.629 1.00 52.06 192 GLY A N 1
ATOM 1444 C CA . GLY A 1 192 ? -11.499 -20.621 -14.540 1.00 52.06 192 GLY A CA 1
ATOM 1445 C C . GLY A 1 192 ? -12.383 -21.663 -13.852 1.00 52.06 192 GLY A C 1
ATOM 1446 O O . GLY A 1 192 ? -12.298 -21.899 -12.647 1.00 52.06 192 GLY A O 1
ATOM 1447 N N . GLU A 1 193 ? -13.267 -22.281 -14.638 1.00 42.03 193 GLU A N 1
ATOM 1448 C CA . GLU A 1 193 ? -14.292 -23.201 -14.134 1.00 42.03 193 GLU A CA 1
ATOM 1449 C C . GLU A 1 193 ? -13.676 -24.385 -13.366 1.00 42.03 193 GLU A C 1
ATOM 1451 O O . GLU A 1 193 ? -12.845 -25.130 -13.886 1.00 42.03 193 GLU A O 1
ATOM 1456 N N . GLY A 1 194 ? -14.094 -24.551 -12.107 1.00 47.03 194 GLY A N 1
ATOM 1457 C CA . GLY A 1 194 ? -13.591 -25.583 -11.194 1.00 47.03 194 GLY A CA 1
ATOM 1458 C C . GLY A 1 194 ? -12.412 -25.159 -10.308 1.00 47.03 194 GLY A C 1
ATOM 1459 O O . GLY A 1 194 ? -12.059 -25.903 -9.392 1.00 47.03 194 GLY A O 1
ATOM 1460 N N . SER A 1 195 ? -11.825 -23.975 -10.513 1.00 46.53 195 SER A N 1
ATOM 1461 C CA . SER A 1 195 ? -10.785 -23.439 -9.628 1.00 46.53 195 SER A CA 1
ATOM 1462 C C . SER A 1 195 ? -11.374 -22.579 -8.508 1.00 46.53 195 SER A C 1
ATOM 1464 O O . SER A 1 195 ? -11.425 -21.354 -8.599 1.00 46.53 195 SER A O 1
ATOM 1466 N N . ASN A 1 196 ? -11.729 -23.216 -7.395 1.00 43.38 196 ASN A N 1
ATOM 1467 C CA . ASN A 1 196 ? -12.184 -22.553 -6.170 1.00 43.38 196 ASN A CA 1
ATOM 1468 C C . ASN A 1 196 ? -11.016 -21.849 -5.430 1.00 43.38 196 ASN A C 1
ATOM 1470 O O . ASN A 1 196 ? -10.661 -22.294 -4.341 1.00 43.38 196 ASN A O 1
ATOM 1474 N N . ALA A 1 197 ? -10.376 -20.827 -6.028 1.00 52.81 197 ALA A N 1
ATOM 1475 C CA . ALA A 1 197 ? -9.228 -20.111 -5.437 1.00 52.81 197 ALA A CA 1
ATOM 1476 C C . ALA A 1 197 ? -8.839 -18.773 -6.131 1.00 52.81 197 ALA A C 1
ATOM 1478 O O . ALA A 1 197 ? -7.758 -18.671 -6.718 1.00 52.81 197 ALA A O 1
ATOM 1479 N N . CYS A 1 198 ? -9.650 -17.712 -6.021 1.00 58.41 198 CYS A N 1
ATOM 1480 C CA . CYS A 1 198 ? -9.138 -16.333 -6.139 1.00 58.41 198 CYS A CA 1
ATOM 1481 C C . CYS A 1 198 ? -9.945 -15.333 -5.289 1.00 58.41 198 CYS A C 1
ATOM 1483 O O . CYS A 1 198 ? -11.133 -15.539 -5.020 1.00 58.41 198 CYS A O 1
ATOM 1485 N N . LEU A 1 199 ? -9.313 -14.221 -4.880 1.00 62.06 199 LEU A N 1
ATOM 1486 C CA . LEU A 1 199 ? -9.933 -13.217 -3.994 1.00 62.06 199 LEU A CA 1
ATOM 1487 C C . LEU A 1 199 ? -11.139 -12.496 -4.627 1.00 62.06 199 LEU A C 1
ATOM 1489 O O . LEU A 1 199 ? -11.916 -11.880 -3.902 1.00 62.06 199 LEU A O 1
ATOM 1493 N N . ARG A 1 200 ? -11.294 -12.555 -5.958 1.00 63.09 200 ARG A N 1
ATOM 1494 C CA . ARG A 1 200 ? -12.403 -11.931 -6.704 1.00 63.09 200 ARG A CA 1
ATOM 1495 C C . ARG A 1 200 ? -13.576 -12.876 -6.995 1.00 63.09 200 ARG A C 1
ATOM 1497 O O . ARG A 1 200 ? -14.649 -12.391 -7.335 1.00 63.09 200 ARG A O 1
ATOM 1504 N N . GLU A 1 201 ? -13.380 -14.191 -6.882 1.00 54.06 201 GLU A N 1
ATOM 1505 C CA . GLU A 1 201 ? -14.410 -15.213 -7.144 1.00 54.06 201 GLU A CA 1
ATOM 1506 C C . GLU A 1 201 ? -15.054 -15.718 -5.843 1.00 54.06 201 GLU A C 1
ATOM 1508 O O . GLU A 1 201 ? -16.265 -15.915 -5.796 1.00 54.06 201 GLU A O 1
ATOM 1513 N N . HIS A 1 202 ? -14.281 -15.883 -4.762 1.00 51.88 202 HIS A N 1
ATOM 1514 C CA . HIS A 1 202 ? -14.795 -16.420 -3.490 1.00 51.88 202 HIS A CA 1
ATOM 1515 C C . HIS A 1 202 ? -15.766 -15.508 -2.739 1.00 51.88 202 HIS A C 1
ATOM 1517 O O . HIS A 1 202 ? -16.515 -15.972 -1.883 1.00 51.88 202 HIS A O 1
ATOM 1523 N N . SER A 1 203 ? -15.731 -14.208 -3.009 1.00 52.09 203 SER A N 1
ATOM 1524 C CA . SER A 1 203 ? -16.638 -13.241 -2.405 1.00 52.09 203 SER A CA 1
ATOM 1525 C C . SER A 1 203 ? -16.734 -12.015 -3.302 1.00 52.09 203 SER A C 1
ATOM 1527 O O . SER A 1 203 ? -15.764 -11.651 -3.965 1.00 52.09 203 SER A O 1
ATOM 1529 N N . ALA A 1 204 ? -17.871 -11.317 -3.277 1.00 65.12 204 ALA A N 1
ATOM 1530 C CA . ALA A 1 204 ? -18.043 -10.027 -3.955 1.00 65.12 204 ALA A CA 1
ATOM 1531 C C . ALA A 1 204 ? -17.297 -8.873 -3.237 1.00 65.12 204 ALA A C 1
ATOM 1533 O O . ALA A 1 204 ? -17.760 -7.731 -3.207 1.00 65.12 204 ALA A O 1
ATOM 1534 N N . THR A 1 205 ? -16.159 -9.180 -2.611 1.00 80.44 205 THR A N 1
ATOM 1535 C CA . THR A 1 205 ? -15.368 -8.267 -1.791 1.00 80.44 205 THR A CA 1
ATOM 1536 C C . THR A 1 205 ? -14.541 -7.351 -2.692 1.00 80.44 205 THR A C 1
ATOM 1538 O O . THR A 1 205 ? -13.709 -7.841 -3.460 1.00 80.44 205 THR A O 1
ATOM 1541 N N . PRO A 1 206 ? -14.698 -6.018 -2.609 1.00 86.38 206 PRO A N 1
ATOM 1542 C CA . PRO A 1 206 ? -13.808 -5.110 -3.314 1.00 86.38 206 PRO A CA 1
ATOM 1543 C C . PRO A 1 206 ? -12.387 -5.238 -2.751 1.00 86.38 206 PRO A C 1
ATOM 1545 O O . PRO A 1 206 ? -12.168 -5.045 -1.553 1.00 86.38 206 PRO A O 1
ATOM 1548 N N . VAL A 1 207 ? -11.427 -5.537 -3.629 1.00 89.44 207 VAL A N 1
ATOM 1549 C CA . VAL A 1 207 ? -9.993 -5.395 -3.349 1.00 89.44 207 VAL A CA 1
ATOM 1550 C C . VAL A 1 207 ? -9.514 -4.107 -4.003 1.00 89.44 207 VAL A C 1
ATOM 1552 O O . VAL A 1 207 ? -9.600 -3.960 -5.224 1.00 89.44 207 VAL A O 1
ATOM 1555 N N . LEU A 1 208 ? -9.042 -3.179 -3.179 1.00 91.06 208 LEU A N 1
ATOM 1556 C CA . LEU A 1 208 ? -8.588 -1.852 -3.570 1.00 91.06 208 LEU A CA 1
ATOM 1557 C C . LEU A 1 208 ? -7.066 -1.776 -3.539 1.00 91.06 208 LEU A C 1
ATOM 1559 O O . LEU A 1 208 ? -6.432 -2.269 -2.607 1.00 91.06 208 LEU A O 1
ATOM 1563 N N . GLU A 1 209 ? -6.487 -1.062 -4.491 1.00 92.81 209 GLU A N 1
ATOM 1564 C CA . GLU A 1 209 ? -5.126 -0.568 -4.332 1.00 92.81 209 GLU A CA 1
ATOM 1565 C C . GLU A 1 209 ? -5.177 0.712 -3.488 1.00 92.81 209 GLU A C 1
ATOM 1567 O O . GLU A 1 209 ? -6.003 1.602 -3.706 1.00 92.81 209 GLU A O 1
ATOM 1572 N N . ALA A 1 210 ? -4.305 0.798 -2.495 1.00 92.19 210 ALA A N 1
ATOM 1573 C CA . ALA A 1 210 ? -4.155 1.944 -1.614 1.00 92.19 210 ALA A CA 1
ATOM 1574 C C . ALA A 1 210 ? -2.722 2.474 -1.696 1.00 92.19 210 ALA A C 1
ATOM 1576 O O . ALA A 1 210 ? -1.824 1.774 -2.143 1.00 92.19 210 ALA A O 1
ATOM 1577 N N . HIS A 1 211 ? -2.515 3.708 -1.236 1.00 90.75 211 HIS A N 1
ATOM 1578 C CA . HIS A 1 211 ? -1.182 4.277 -1.044 1.00 90.75 211 HIS A CA 1
ATOM 1579 C C . HIS A 1 211 ? -1.131 4.933 0.341 1.00 90.75 211 HIS A C 1
ATOM 1581 O O . HIS A 1 211 ? -1.849 5.924 0.561 1.00 90.75 211 HIS A O 1
ATOM 1587 N N . PRO A 1 212 ? -0.323 4.421 1.285 1.00 91.56 212 PRO A N 1
ATOM 1588 C CA . PRO A 1 212 ? -0.262 4.912 2.653 1.00 91.56 212 PRO A CA 1
ATOM 1589 C C . PRO A 1 212 ? -0.012 6.412 2.746 1.00 91.56 212 PRO A C 1
ATOM 1591 O O . PRO A 1 212 ? -0.601 7.083 3.591 1.00 91.56 212 PRO A O 1
ATOM 1594 N N . GLU A 1 213 ? 0.789 6.996 1.850 1.00 88.19 213 GLU A N 1
ATOM 1595 C CA . GLU A 1 213 ? 1.143 8.413 1.964 1.00 88.19 213 GLU A CA 1
ATOM 1596 C C . GLU A 1 213 ? 0.033 9.339 1.440 1.00 88.19 213 GLU A C 1
ATOM 1598 O O . GLU A 1 213 ? -0.067 10.481 1.892 1.00 88.19 213 GLU A O 1
ATOM 1603 N N . LEU A 1 214 ? -0.857 8.845 0.567 1.00 86.62 214 LEU A N 1
ATOM 1604 C CA . LEU A 1 214 ? -2.133 9.506 0.269 1.00 86.62 214 LEU A CA 1
ATOM 1605 C C . LEU A 1 214 ? -3.142 9.329 1.405 1.00 86.62 214 LEU A C 1
ATOM 1607 O O . LEU A 1 214 ? -3.849 10.280 1.741 1.00 86.62 214 LEU A O 1
ATOM 1611 N N . ALA A 1 215 ? -3.211 8.142 2.010 1.00 89.94 215 ALA A N 1
ATOM 1612 C CA . ALA A 1 215 ? -4.132 7.873 3.108 1.00 89.94 215 ALA A CA 1
ATOM 1613 C C . ALA A 1 215 ? -3.793 8.733 4.341 1.00 89.94 215 ALA A C 1
ATOM 1615 O O . ALA A 1 215 ? -4.658 9.453 4.843 1.00 89.94 215 ALA A O 1
ATOM 1616 N N . PHE A 1 216 ? -2.521 8.782 4.754 1.00 89.75 216 PHE A N 1
ATOM 1617 C CA . PHE A 1 216 ? -2.051 9.667 5.824 1.00 89.75 216 PHE A CA 1
ATOM 1618 C C . PHE A 1 216 ? -2.192 11.157 5.486 1.00 89.75 216 PHE A C 1
ATOM 1620 O O . PHE A 1 216 ? -2.486 11.938 6.389 1.00 89.75 216 PHE A O 1
ATOM 1627 N N . LEU A 1 217 ? -2.058 11.570 4.218 1.00 85.50 217 LEU A N 1
ATOM 1628 C CA . LEU A 1 217 ? -2.350 12.947 3.791 1.00 85.50 217 LEU A CA 1
ATOM 1629 C C . LEU A 1 217 ? -3.849 13.292 3.911 1.00 85.50 217 LEU A C 1
ATOM 1631 O O . LEU A 1 217 ? -4.206 14.409 4.295 1.00 85.50 217 LEU A O 1
ATOM 1635 N N . GLY A 1 218 ? -4.730 12.332 3.615 1.00 85.06 218 GLY A N 1
ATOM 1636 C CA . GLY A 1 218 ? -6.171 12.451 3.836 1.00 85.06 218 GLY A CA 1
ATOM 1637 C C . GLY A 1 218 ? -6.514 12.575 5.324 1.00 85.06 218 GLY A C 1
ATOM 1638 O O . GLY A 1 218 ? -7.218 13.503 5.729 1.00 85.06 218 GLY A O 1
ATOM 1639 N N . LEU A 1 219 ? -5.946 11.698 6.161 1.00 87.19 219 LEU A N 1
ATOM 1640 C CA . LEU A 1 219 ? -6.118 11.722 7.619 1.00 87.19 219 LEU A CA 1
ATOM 1641 C C . LEU A 1 219 ? -5.540 12.988 8.268 1.00 87.19 219 LEU A C 1
ATOM 1643 O O . LEU A 1 219 ? -6.169 13.573 9.152 1.00 87.19 219 LEU A O 1
ATOM 1647 N N . SER A 1 220 ? -4.390 13.482 7.795 1.00 86.31 220 SER A N 1
ATOM 1648 C CA . SER A 1 220 ? -3.809 14.749 8.256 1.00 86.31 220 SER A CA 1
ATOM 1649 C C . SER A 1 220 ? -4.631 15.977 7.841 1.00 86.31 220 SER A C 1
ATOM 1651 O O . SER A 1 220 ? -4.359 17.081 8.323 1.00 86.31 220 SER A O 1
ATOM 1653 N N . LYS A 1 221 ? -5.649 15.806 6.983 1.00 82.50 221 LYS A N 1
ATOM 1654 C CA . LYS A 1 221 ? -6.466 16.870 6.376 1.00 82.50 221 LYS A CA 1
ATOM 1655 C C . LYS A 1 221 ? -5.600 17.841 5.567 1.00 82.50 221 LYS A C 1
ATOM 1657 O O . LYS A 1 221 ? -5.715 19.058 5.705 1.00 82.50 221 LYS A O 1
ATOM 1662 N N . GLY A 1 222 ? -4.680 17.288 4.773 1.00 73.88 222 GLY A N 1
ATOM 1663 C CA . GLY A 1 222 ? -3.721 18.042 3.961 1.00 73.88 222 GLY A CA 1
ATOM 1664 C C . GLY A 1 222 ? -2.553 18.654 4.746 1.00 73.88 222 GLY A C 1
ATOM 1665 O O . GLY A 1 222 ? -1.748 19.381 4.166 1.00 73.88 222 GLY A O 1
ATOM 1666 N N . LYS A 1 223 ? -2.444 18.399 6.058 1.00 71.69 223 LYS A N 1
ATOM 1667 C CA . LYS A 1 223 ? -1.338 18.898 6.887 1.00 71.69 223 LYS A CA 1
ATOM 1668 C C . LYS A 1 223 ? -0.047 18.110 6.667 1.00 71.69 223 LYS A C 1
ATOM 1670 O O . LYS A 1 223 ? -0.039 16.970 6.204 1.00 71.69 223 LYS A O 1
ATOM 1675 N N . ALA A 1 224 ? 1.042 18.731 7.107 1.00 64.62 224 ALA A N 1
ATOM 1676 C CA . ALA A 1 224 ? 2.359 18.130 7.211 1.00 64.62 224 ALA A CA 1
ATOM 1677 C C . ALA A 1 224 ? 2.368 16.767 7.917 1.00 64.62 224 ALA A C 1
ATOM 1679 O O . ALA A 1 224 ? 1.795 16.616 8.995 1.00 64.62 224 ALA A O 1
ATOM 1680 N N . MET A 1 225 ? 3.144 15.843 7.354 1.00 69.25 225 MET A N 1
ATOM 1681 C CA . MET A 1 225 ? 3.750 14.734 8.091 1.00 69.25 225 MET A CA 1
ATOM 1682 C C . MET A 1 225 ? 5.241 15.048 8.316 1.00 69.25 225 MET A C 1
ATOM 1684 O O . MET A 1 225 ? 5.836 15.736 7.474 1.00 69.25 225 MET A O 1
ATOM 1688 N N . PRO A 1 226 ? 5.857 14.585 9.423 1.00 65.69 226 PRO A N 1
ATOM 1689 C CA . PRO A 1 226 ? 7.298 14.707 9.645 1.00 65.69 226 PRO A CA 1
ATOM 1690 C C . PRO A 1 226 ? 8.105 14.147 8.467 1.00 65.69 226 PRO A C 1
ATOM 1692 O O . PRO A 1 226 ? 7.711 13.170 7.842 1.00 65.69 226 PRO A O 1
ATOM 1695 N N . THR A 1 227 ? 9.231 14.782 8.136 1.00 56.47 227 THR A N 1
ATOM 1696 C CA . THR A 1 227 ? 9.960 14.515 6.880 1.00 56.47 227 THR A CA 1
ATOM 1697 C C . THR A 1 227 ? 11.132 13.541 7.010 1.00 56.47 227 THR A C 1
ATOM 1699 O O . THR A 1 227 ? 11.806 13.259 6.019 1.00 56.47 227 THR A O 1
ATOM 1702 N N . LYS A 1 228 ? 11.380 13.026 8.220 1.00 57.09 228 LYS A N 1
ATOM 1703 C CA . LYS A 1 228 ? 12.404 12.021 8.526 1.00 57.09 228 LYS A CA 1
ATOM 1704 C C . LYS A 1 228 ? 11.733 10.773 9.099 1.00 57.09 228 LYS A C 1
ATOM 1706 O O . LYS A 1 228 ? 11.143 10.867 10.177 1.00 57.09 228 LYS A O 1
ATOM 1711 N N . LYS A 1 229 ? 11.934 9.621 8.444 1.00 66.94 229 LYS A N 1
ATOM 1712 C CA . LYS A 1 229 ? 11.566 8.307 8.991 1.00 66.94 229 LYS A CA 1
ATOM 1713 C C . LYS A 1 229 ? 12.161 8.135 10.389 1.00 66.94 229 LYS A C 1
ATOM 1715 O O . LYS A 1 229 ? 13.355 8.358 10.595 1.00 66.94 229 LYS A O 1
ATOM 1720 N N . GLY A 1 230 ? 11.318 7.760 11.347 1.00 75.44 230 GLY A N 1
ATOM 1721 C CA . GLY A 1 230 ? 11.683 7.635 12.755 1.00 75.44 230 GLY A CA 1
ATOM 1722 C C . GLY A 1 230 ? 10.490 7.799 13.696 1.00 75.44 230 GLY A C 1
ATOM 1723 O O . GLY A 1 230 ? 9.349 7.962 13.266 1.00 75.44 230 GLY A O 1
ATOM 1724 N N . GLN A 1 231 ? 10.769 7.782 15.001 1.00 80.50 231 GLN A N 1
ATOM 1725 C CA . GLN A 1 231 ? 9.763 7.752 16.070 1.00 80.50 231 GLN A CA 1
ATOM 1726 C C . GLN A 1 231 ? 8.724 8.885 15.984 1.00 80.50 231 GLN A C 1
ATOM 1728 O O . GLN A 1 231 ? 7.545 8.638 16.206 1.00 80.50 231 GLN A O 1
ATOM 1733 N N . GLN A 1 232 ? 9.125 10.110 15.618 1.00 81.44 232 GLN A N 1
ATOM 1734 C CA . GLN A 1 232 ? 8.192 11.240 15.472 1.00 81.44 232 GLN A CA 1
ATOM 1735 C C . GLN A 1 232 ? 7.207 11.054 14.306 1.00 81.44 232 GLN A C 1
ATOM 1737 O O . GLN A 1 232 ? 6.044 11.435 14.421 1.00 81.44 232 GLN A O 1
ATOM 1742 N N . GLU A 1 233 ? 7.647 10.456 13.193 1.00 83.31 233 GLU A N 1
ATOM 1743 C CA . GLU A 1 233 ? 6.760 10.152 12.067 1.00 83.31 233 GLU A CA 1
ATOM 1744 C C . GLU A 1 233 ? 5.794 9.021 12.435 1.00 83.31 233 GLU A C 1
ATOM 1746 O O . GLU A 1 233 ? 4.588 9.176 12.254 1.00 83.31 233 GLU A O 1
ATOM 1751 N N . ARG A 1 234 ? 6.299 7.935 13.040 1.00 86.81 234 ARG A N 1
ATOM 1752 C CA . ARG A 1 234 ? 5.466 6.817 13.513 1.00 86.81 234 ARG A CA 1
ATOM 1753 C C . ARG A 1 234 ? 4.439 7.243 14.557 1.00 86.81 234 ARG A C 1
ATOM 1755 O O . ARG A 1 234 ? 3.275 6.887 14.427 1.00 86.81 234 ARG A O 1
ATOM 1762 N N . ALA A 1 235 ? 4.831 8.057 15.538 1.00 86.94 235 ALA A N 1
ATOM 1763 C CA . ALA A 1 235 ? 3.908 8.594 16.536 1.00 86.94 235 ALA A CA 1
ATOM 1764 C C . ALA A 1 235 ? 2.803 9.448 15.892 1.00 86.94 235 ALA A C 1
ATOM 1766 O O . ALA A 1 235 ? 1.636 9.307 16.252 1.00 86.94 235 ALA A O 1
ATOM 1767 N N . ARG A 1 236 ? 3.134 10.270 14.883 1.00 89.00 236 ARG A N 1
ATOM 1768 C CA . ARG A 1 236 ? 2.129 11.052 14.146 1.00 89.00 236 ARG A CA 1
ATOM 1769 C C . ARG A 1 236 ? 1.225 10.182 13.265 1.00 89.00 236 ARG A C 1
ATOM 1771 O O . ARG A 1 236 ? 0.040 10.488 13.152 1.00 89.00 236 ARG A O 1
ATOM 1778 N N . ARG A 1 237 ? 1.751 9.115 12.650 1.00 90.69 237 ARG A N 1
ATOM 1779 C CA . ARG A 1 237 ? 0.951 8.110 11.925 1.00 90.69 237 ARG A CA 1
ATOM 1780 C C . ARG A 1 237 ? -0.023 7.410 12.883 1.00 90.69 237 ARG A C 1
ATOM 1782 O O . ARG A 1 237 ? -1.217 7.395 12.614 1.00 90.69 237 ARG A O 1
ATOM 1789 N N . PHE A 1 238 ? 0.452 6.938 14.036 1.00 90.00 238 PHE A N 1
ATOM 1790 C CA . PHE A 1 238 ? -0.372 6.306 15.073 1.00 90.00 238 PHE A CA 1
ATOM 1791 C C . PHE A 1 238 ? -1.474 7.233 15.619 1.00 90.00 238 PHE A C 1
ATOM 1793 O O . PHE A 1 238 ? -2.629 6.826 15.684 1.00 90.00 238 PHE A O 1
ATOM 1800 N N . GLU A 1 239 ? -1.161 8.500 15.921 1.00 90.75 239 GLU A N 1
ATOM 1801 C CA . GLU A 1 239 ? -2.150 9.505 16.353 1.00 90.75 239 GLU A CA 1
ATOM 1802 C C . GLU A 1 239 ? -3.280 9.697 15.320 1.00 90.75 239 GLU A C 1
ATOM 1804 O O . GLU A 1 239 ? -4.440 9.874 15.684 1.00 90.75 239 GLU A O 1
ATOM 1809 N N . LEU A 1 240 ? -2.955 9.637 14.022 1.00 91.12 240 LEU A N 1
ATOM 1810 C CA . LEU A 1 240 ? -3.947 9.713 12.947 1.00 91.12 240 LEU A CA 1
ATOM 1811 C C . LEU A 1 240 ? -4.818 8.451 12.850 1.00 91.12 240 LEU A C 1
ATOM 1813 O O . LEU A 1 240 ? -6.008 8.573 12.577 1.00 91.12 240 LEU A O 1
ATOM 1817 N N . LEU A 1 241 ? -4.253 7.265 13.093 1.00 92.25 241 LEU A N 1
ATOM 1818 C CA . LEU A 1 241 ? -4.993 5.995 13.105 1.00 92.25 241 LEU A CA 1
ATOM 1819 C C . LEU A 1 241 ? -5.945 5.904 14.311 1.00 92.25 241 LEU A C 1
ATOM 1821 O O . LEU A 1 241 ? -7.103 5.521 14.150 1.00 92.25 241 LEU A O 1
ATOM 1825 N N . ALA A 1 242 ? -5.497 6.349 15.489 1.00 90.00 242 ALA A N 1
ATOM 1826 C CA . ALA A 1 242 ? -6.297 6.408 16.717 1.00 90.00 242 ALA A CA 1
ATOM 1827 C C . ALA A 1 242 ? -7.507 7.363 16.624 1.00 90.00 242 ALA A C 1
ATOM 1829 O O . ALA A 1 242 ? -8.424 7.291 17.438 1.00 90.00 242 ALA A O 1
ATOM 1830 N N . GLY A 1 243 ? -7.525 8.264 15.633 1.00 88.75 243 GLY A N 1
ATOM 1831 C CA . GLY A 1 243 ? -8.675 9.118 15.325 1.00 88.75 243 GLY A CA 1
ATOM 1832 C C . GLY A 1 243 ? -9.772 8.446 14.487 1.00 88.75 243 GLY A C 1
ATOM 1833 O O . GLY A 1 243 ? -10.846 9.025 14.337 1.00 88.75 243 GLY A O 1
ATOM 1834 N N . GLU A 1 244 ? -9.517 7.257 13.932 1.00 87.88 244 GLU A N 1
ATOM 1835 C CA . GLU A 1 244 ? -10.409 6.559 12.988 1.00 87.88 244 GLU A CA 1
ATOM 1836 C C . GLU A 1 244 ? -10.890 5.198 13.513 1.00 87.88 244 GLU A C 1
ATOM 1838 O O . GLU A 1 244 ? -11.992 4.760 13.174 1.00 87.88 244 GLU A O 1
ATOM 1843 N N . MET A 1 245 ? -10.075 4.539 14.341 1.00 86.44 245 MET A N 1
ATOM 1844 C CA . MET A 1 245 ? -10.328 3.205 14.885 1.00 86.44 245 MET A CA 1
ATOM 1845 C C . MET A 1 245 ? -9.773 3.056 16.302 1.00 86.44 245 MET A C 1
ATOM 1847 O O . MET A 1 245 ? -8.804 3.708 16.688 1.00 86.44 245 MET A O 1
ATOM 1851 N N . ASP A 1 246 ? -10.392 2.164 17.067 1.00 84.62 246 ASP A N 1
ATOM 1852 C CA . ASP A 1 246 ? -9.954 1.777 18.403 1.00 84.62 246 ASP A CA 1
ATOM 1853 C C . ASP A 1 246 ? -8.716 0.860 18.321 1.00 84.62 246 ASP A C 1
ATOM 1855 O O . ASP A 1 246 ? -8.735 -0.182 17.655 1.00 84.62 246 ASP A O 1
ATOM 1859 N N . LEU A 1 247 ? -7.636 1.286 18.985 1.00 81.62 247 LEU A N 1
ATOM 1860 C CA . LEU A 1 247 ? -6.322 0.634 19.006 1.00 81.62 247 LEU A CA 1
ATOM 1861 C C . LEU A 1 247 ? -6.006 -0.055 20.350 1.00 81.62 247 LEU A C 1
ATOM 1863 O O . LEU A 1 247 ? -4.870 -0.475 20.539 1.00 81.62 247 LEU A O 1
ATOM 1867 N N . GLU A 1 248 ? -6.961 -0.187 21.283 1.00 71.81 248 GLU A N 1
ATOM 1868 C CA . GLU A 1 248 ? -6.725 -0.726 22.644 1.00 71.81 248 GLU A CA 1
ATOM 1869 C C . GLU A 1 248 ? -6.056 -2.113 22.679 1.00 71.81 248 GLU A C 1
ATOM 1871 O O . GLU A 1 248 ? -5.379 -2.440 23.647 1.00 71.81 248 GLU A O 1
ATOM 1876 N N . VAL A 1 249 ? -6.238 -2.934 21.638 1.00 62.25 249 VAL A N 1
ATOM 1877 C CA . VAL A 1 249 ? -5.662 -4.293 21.539 1.00 62.25 249 VAL A CA 1
ATOM 1878 C C . VAL A 1 249 ? -4.153 -4.261 21.235 1.00 62.25 249 VAL A C 1
ATOM 1880 O O . VAL A 1 249 ? -3.491 -5.296 21.235 1.00 62.25 249 VAL A O 1
ATOM 1883 N N . LEU A 1 250 ? -3.591 -3.086 20.943 1.00 67.19 250 LEU A N 1
ATOM 1884 C CA . LEU A 1 250 ? -2.240 -2.939 20.420 1.00 67.19 250 LEU A CA 1
ATOM 1885 C C . LEU A 1 250 ? -1.289 -2.283 21.434 1.00 67.19 250 LEU A C 1
ATOM 1887 O O . LEU A 1 250 ? -1.177 -1.058 21.509 1.00 67.19 250 LEU A O 1
ATOM 1891 N N . GLU A 1 251 ? -0.515 -3.105 22.145 1.00 64.38 251 GLU A N 1
ATOM 1892 C CA . GLU A 1 251 ? 0.641 -2.663 22.942 1.00 64.38 251 GLU A CA 1
ATOM 1893 C C . GLU A 1 251 ? 1.816 -2.246 22.030 1.00 64.38 251 GLU A C 1
ATOM 1895 O O . GLU A 1 251 ? 2.831 -2.933 21.908 1.00 64.38 251 GLU A O 1
ATOM 1900 N N . LEU A 1 252 ? 1.667 -1.121 21.323 1.00 65.75 252 LEU A N 1
ATOM 1901 C CA . LEU A 1 252 ? 2.657 -0.660 20.348 1.00 65.75 252 LEU A CA 1
ATOM 1902 C C . LEU A 1 252 ? 3.751 0.176 21.006 1.00 65.75 252 LEU A C 1
ATOM 1904 O O . LEU A 1 252 ? 3.574 1.365 21.278 1.00 65.75 252 LEU A O 1
ATOM 1908 N N . ASP A 1 253 ? 4.939 -0.410 21.141 1.00 69.12 253 ASP A N 1
ATOM 1909 C CA . ASP A 1 253 ? 6.152 0.386 21.293 1.00 69.12 253 ASP A CA 1
ATOM 1910 C C . ASP A 1 253 ? 6.419 1.165 19.990 1.00 69.12 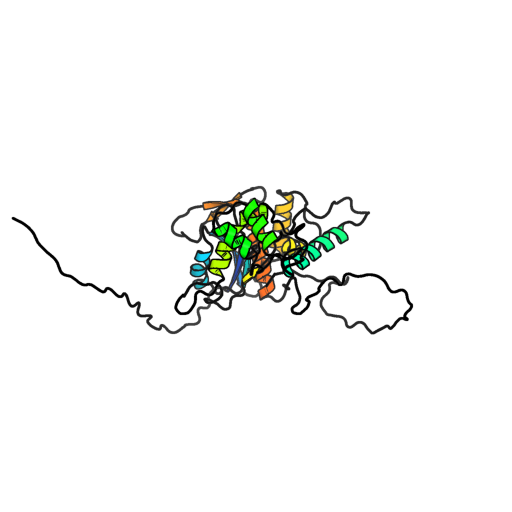253 ASP A C 1
ATOM 1912 O O . ASP A 1 253 ? 6.949 0.644 19.005 1.00 69.12 253 ASP A O 1
ATOM 1916 N N . LEU A 1 254 ? 6.047 2.446 19.984 1.00 67.94 254 LEU A N 1
ATOM 1917 C CA . LEU A 1 254 ? 6.280 3.367 18.869 1.00 67.94 254 LEU A CA 1
ATOM 1918 C C . LEU A 1 254 ? 7.769 3.748 18.717 1.00 67.94 254 LEU A C 1
ATOM 1920 O O . LEU A 1 254 ? 8.183 4.209 17.643 1.00 67.94 254 LEU A O 1
ATOM 1924 N N . ALA A 1 255 ? 8.589 3.561 19.759 1.00 72.50 255 ALA A N 1
ATOM 1925 C CA . ALA A 1 255 ? 10.039 3.730 19.695 1.00 72.50 255 ALA A CA 1
ATOM 1926 C C . ALA A 1 255 ? 10.708 2.556 18.963 1.00 72.50 255 ALA A C 1
ATOM 1928 O O . ALA A 1 255 ? 11.627 2.794 18.170 1.00 72.50 255 ALA A O 1
ATOM 1929 N N . ALA A 1 256 ? 10.203 1.328 19.134 1.00 79.06 256 ALA A N 1
ATOM 1930 C CA . ALA A 1 256 ? 10.672 0.154 18.403 1.00 79.06 256 ALA A CA 1
ATOM 1931 C C . ALA A 1 256 ? 10.643 0.355 16.877 1.00 79.06 256 ALA A C 1
ATOM 1933 O O . ALA A 1 256 ? 9.748 0.977 16.302 1.00 79.06 256 ALA A O 1
ATOM 1934 N N . SER A 1 257 ? 11.651 -0.201 16.205 1.00 77.88 257 SER A N 1
ATOM 1935 C CA . SER A 1 257 ? 11.742 -0.268 14.742 1.00 77.88 257 SER A CA 1
ATOM 1936 C C . SER A 1 257 ? 11.106 -1.531 14.156 1.00 77.88 257 SER A C 1
ATOM 1938 O O . SER A 1 257 ? 10.811 -1.554 12.964 1.00 77.88 257 SER A O 1
ATOM 1940 N N . THR A 1 258 ? 10.883 -2.565 14.974 1.00 82.00 258 THR A N 1
ATOM 1941 C CA . THR A 1 258 ? 10.240 -3.828 14.582 1.00 82.00 258 THR A CA 1
ATOM 1942 C C . THR A 1 258 ? 9.269 -4.298 15.654 1.00 82.00 258 THR A C 1
ATOM 1944 O O . THR A 1 258 ? 9.644 -4.297 16.829 1.00 82.00 258 THR A O 1
ATOM 1947 N N . TRP A 1 259 ? 8.106 -4.802 15.258 1.00 81.06 259 TRP A N 1
ATOM 1948 C CA . TRP A 1 259 ? 7.175 -5.501 16.146 1.00 81.06 259 TRP A CA 1
ATOM 1949 C C . TRP A 1 259 ? 7.221 -7.012 15.899 1.00 81.06 259 TRP A C 1
ATOM 1951 O O . TRP A 1 259 ? 7.725 -7.469 14.873 1.00 81.06 259 TRP A O 1
ATOM 1961 N N . GLN A 1 260 ? 6.753 -7.784 16.880 1.00 82.25 260 GLN A N 1
ATOM 1962 C CA . GLN A 1 260 ? 6.675 -9.243 16.817 1.00 82.25 260 GLN A CA 1
ATOM 1963 C C . GLN A 1 260 ? 5.229 -9.653 16.540 1.00 82.25 260 GLN A C 1
ATOM 1965 O O . GLN A 1 260 ? 4.379 -9.516 17.418 1.00 82.25 260 GLN A O 1
ATOM 1970 N N . LEU A 1 261 ? 4.960 -10.130 15.327 1.00 80.50 261 LEU A N 1
ATOM 1971 C CA . LEU A 1 261 ? 3.630 -10.548 14.884 1.00 80.50 261 LEU A CA 1
ATOM 1972 C C . LEU A 1 261 ? 3.543 -12.070 14.813 1.00 80.50 261 LEU A C 1
ATOM 1974 O O . LEU A 1 261 ? 4.487 -12.722 14.374 1.00 80.50 261 LEU A O 1
ATOM 1978 N N . GLU A 1 262 ? 2.402 -12.613 15.222 1.00 80.38 262 GLU A N 1
ATOM 1979 C CA . GLU A 1 262 ? 2.042 -14.016 14.992 1.00 80.38 262 GLU A CA 1
ATOM 1980 C C . GLU A 1 262 ? 1.785 -14.252 13.495 1.00 80.38 262 GLU A C 1
ATOM 1982 O O . GLU A 1 262 ? 1.191 -13.398 12.821 1.00 80.38 262 GLU A O 1
ATOM 1987 N N . GLU A 1 263 ? 2.237 -15.396 12.982 1.00 76.50 263 GLU A N 1
ATOM 1988 C CA . GLU A 1 263 ? 1.845 -15.885 11.658 1.00 76.50 263 GLU A CA 1
ATOM 1989 C C . GLU A 1 263 ? 0.364 -16.299 11.653 1.00 76.50 263 GLU A C 1
ATOM 1991 O O . GLU A 1 263 ? -0.188 -16.735 12.664 1.00 76.50 263 GLU A O 1
ATOM 1996 N N . LEU A 1 264 ? -0.303 -16.102 10.516 1.00 72.75 264 LEU A N 1
ATOM 1997 C CA . LEU A 1 264 ? -1.709 -16.468 10.309 1.00 72.75 264 LEU A CA 1
ATOM 1998 C C . LEU A 1 264 ? -1.852 -17.776 9.514 1.00 72.75 264 LEU A C 1
ATOM 2000 O O . LEU A 1 264 ? -2.866 -18.459 9.634 1.00 72.75 264 LEU A O 1
ATOM 2004 N N . ASP A 1 265 ? -0.828 -18.135 8.739 1.00 66.62 265 ASP A N 1
ATOM 2005 C CA . ASP A 1 265 ? -0.731 -19.374 7.969 1.00 66.62 265 ASP A CA 1
ATOM 2006 C C . ASP A 1 265 ? -0.437 -20.612 8.843 1.00 66.62 265 ASP A C 1
ATOM 2008 O O . ASP A 1 265 ? -0.811 -21.715 8.454 1.00 66.62 265 ASP A O 1
ATOM 2012 N N . GLU A 1 266 ? 0.151 -20.442 10.034 1.00 64.81 266 GLU A N 1
ATOM 2013 C CA . GLU A 1 266 ? 0.573 -21.535 10.935 1.00 64.81 266 GLU A CA 1
ATOM 2014 C C . GLU A 1 266 ? 0.125 -21.302 12.404 1.00 64.81 266 GLU A C 1
ATOM 2016 O O . GLU A 1 266 ? 0.958 -21.162 13.297 1.00 64.81 266 GLU A O 1
ATOM 2021 N N . PRO A 1 267 ? -1.188 -21.232 12.712 1.00 56.00 267 PRO A N 1
ATOM 2022 C CA . PRO A 1 267 ? -1.690 -20.767 14.015 1.00 56.00 267 PRO A CA 1
ATOM 2023 C C . PRO A 1 267 ? -1.367 -21.677 15.217 1.00 56.00 267 PRO A C 1
ATOM 2025 O O . PRO A 1 267 ? -1.368 -21.199 16.352 1.00 56.00 267 PRO A O 1
ATOM 2028 N N . ASP A 1 268 ? -1.083 -22.964 14.991 1.00 56.22 268 ASP A N 1
ATOM 2029 C CA . ASP A 1 268 ? -0.657 -23.906 16.042 1.00 56.22 268 ASP A CA 1
ATOM 2030 C C . ASP A 1 268 ? 0.849 -23.784 16.372 1.00 56.22 268 ASP A C 1
ATOM 2032 O O . ASP A 1 268 ? 1.326 -24.335 17.370 1.00 56.22 268 ASP A O 1
ATOM 2036 N N . LEU A 1 269 ? 1.608 -23.029 15.569 1.00 54.41 269 LEU A N 1
ATOM 2037 C CA . LEU A 1 269 ? 2.991 -22.647 15.835 1.00 54.41 269 LEU A CA 1
ATOM 2038 C C . LEU A 1 269 ? 3.019 -21.197 16.328 1.00 54.41 269 LEU A C 1
ATOM 2040 O O . LEU A 1 269 ? 2.683 -20.260 15.615 1.00 54.41 269 LEU A O 1
ATOM 2044 N N . THR A 1 270 ? 3.494 -20.969 17.553 1.00 56.22 270 THR A N 1
ATOM 2045 C CA . THR A 1 270 ? 3.629 -19.611 18.118 1.00 56.22 270 THR A CA 1
ATOM 2046 C C . THR A 1 270 ? 4.860 -18.860 17.582 1.00 56.22 270 THR A C 1
ATOM 2048 O O . THR A 1 270 ? 5.527 -18.117 18.309 1.00 56.22 270 THR A O 1
ATOM 2051 N N . SER A 1 271 ? 5.181 -19.043 16.298 1.00 66.12 271 SER A N 1
ATOM 2052 C CA . SER A 1 271 ? 6.240 -18.321 15.602 1.00 66.12 271 SER A CA 1
ATOM 2053 C C . SER A 1 271 ? 5.902 -16.832 15.518 1.00 66.12 271 SER A C 1
ATOM 2055 O O . SER A 1 271 ? 4.850 -16.415 15.030 1.00 66.12 271 SER A O 1
ATOM 2057 N N . LYS A 1 272 ? 6.819 -16.001 16.030 1.00 76.38 272 LYS A N 1
ATOM 2058 C CA . LYS A 1 272 ? 6.698 -14.541 15.982 1.00 76.38 272 LYS A CA 1
ATOM 2059 C C . LYS A 1 272 ? 7.708 -13.945 15.012 1.00 76.38 272 LYS A C 1
ATOM 2061 O O . LYS A 1 272 ? 8.909 -13.906 15.292 1.00 76.38 272 LYS A O 1
ATOM 2066 N N . ILE A 1 273 ? 7.221 -13.445 13.880 1.00 81.25 273 ILE A N 1
ATOM 2067 C CA . ILE A 1 273 ? 8.038 -12.764 12.875 1.00 81.25 273 ILE A CA 1
ATOM 2068 C C . ILE A 1 273 ? 8.321 -11.325 13.319 1.00 81.25 273 ILE A C 1
ATOM 2070 O O . ILE A 1 273 ? 7.444 -10.611 13.807 1.00 81.25 273 ILE A O 1
ATOM 2074 N N . ARG A 1 274 ? 9.571 -10.884 13.123 1.00 83.81 274 ARG A N 1
ATOM 2075 C CA . ARG A 1 274 ? 9.967 -9.475 13.258 1.00 83.81 274 ARG A CA 1
ATOM 2076 C C . ARG A 1 274 ? 9.710 -8.720 11.958 1.00 83.81 274 ARG A C 1
ATOM 2078 O O . ARG A 1 274 ? 10.506 -8.815 11.017 1.00 83.81 274 ARG A O 1
ATOM 2085 N N . THR A 1 275 ? 8.656 -7.918 11.967 1.00 86.50 275 THR A N 1
ATOM 2086 C CA . THR A 1 275 ? 8.239 -7.049 10.857 1.00 86.50 275 THR A CA 1
ATOM 2087 C C . THR A 1 275 ? 8.479 -5.586 11.230 1.00 86.50 275 THR A C 1
ATOM 2089 O O . THR A 1 275 ? 8.486 -5.262 12.421 1.00 86.50 275 THR A O 1
ATOM 2092 N N . ALA A 1 276 ? 8.767 -4.694 10.274 1.00 89.12 276 ALA A N 1
ATOM 2093 C CA . ALA A 1 276 ? 9.117 -3.320 10.633 1.00 89.12 276 ALA A CA 1
ATOM 2094 C C . ALA A 1 276 ? 7.874 -2.530 11.073 1.00 89.12 276 ALA A C 1
ATOM 2096 O O . ALA A 1 276 ? 6.772 -2.741 10.577 1.00 89.12 276 ALA A O 1
ATOM 2097 N N . ALA A 1 277 ? 8.048 -1.609 12.023 1.00 88.31 277 ALA A N 1
ATOM 2098 C CA . ALA A 1 277 ? 6.939 -0.825 12.573 1.00 88.31 277 ALA A CA 1
ATOM 2099 C C . ALA A 1 277 ? 6.319 0.143 11.543 1.00 88.31 277 ALA A C 1
ATOM 2101 O O . ALA A 1 277 ? 5.170 0.546 11.696 1.00 88.31 277 ALA A O 1
ATOM 2102 N N . ASP A 1 278 ? 7.068 0.508 10.497 1.00 89.31 278 ASP A N 1
ATOM 2103 C CA . ASP A 1 278 ? 6.550 1.267 9.356 1.00 89.31 278 ASP A CA 1
ATOM 2104 C C . ASP A 1 278 ? 5.550 0.401 8.554 1.00 89.31 278 ASP A C 1
ATOM 2106 O O . ASP A 1 278 ? 4.402 0.813 8.409 1.00 89.31 278 ASP A O 1
ATOM 2110 N N . ASP A 1 279 ? 5.941 -0.822 8.157 1.00 92.56 279 ASP A N 1
ATOM 2111 C CA . ASP A 1 279 ? 5.115 -1.797 7.415 1.00 92.56 279 ASP A CA 1
ATOM 2112 C C . ASP A 1 279 ? 3.741 -2.024 8.088 1.00 92.56 279 ASP A C 1
ATOM 2114 O O . ASP A 1 279 ? 2.691 -2.086 7.448 1.00 92.56 279 ASP A O 1
ATOM 2118 N N . VAL A 1 280 ? 3.719 -2.104 9.426 1.00 92.56 280 VAL A N 1
ATOM 2119 C CA . VAL A 1 280 ? 2.472 -2.323 10.178 1.00 92.56 280 VAL A CA 1
ATOM 2120 C C . VAL A 1 280 ? 1.587 -1.075 10.239 1.00 92.56 280 VAL A C 1
ATOM 2122 O O . VAL A 1 280 ? 0.364 -1.191 10.173 1.00 92.56 280 VAL A O 1
ATOM 2125 N N . LEU A 1 281 ? 2.169 0.124 10.337 1.00 92.94 281 LEU A N 1
ATOM 2126 C CA . LEU A 1 281 ? 1.407 1.377 10.256 1.00 92.94 281 LEU A CA 1
ATOM 2127 C C . LEU A 1 281 ? 0.808 1.581 8.858 1.00 92.94 281 LEU A C 1
ATOM 2129 O O . LEU A 1 281 ? -0.273 2.162 8.739 1.00 92.94 281 LEU A O 1
ATOM 2133 N N . ASP A 1 282 ? 1.487 1.079 7.829 1.00 94.25 282 ASP A N 1
ATOM 2134 C CA . ASP A 1 282 ? 1.063 1.181 6.438 1.00 94.25 282 ASP A CA 1
ATOM 2135 C C . ASP A 1 282 ? -0.029 0.140 6.108 1.00 94.25 282 ASP A C 1
ATOM 2137 O O . ASP A 1 282 ? -1.079 0.518 5.584 1.00 94.25 282 ASP A O 1
ATOM 2141 N N . ALA A 1 283 ? 0.068 -1.098 6.609 1.00 95.62 283 ALA A N 1
ATOM 2142 C CA . ALA A 1 283 ? -1.065 -2.034 6.615 1.00 95.62 283 ALA A CA 1
ATOM 2143 C C . ALA A 1 283 ? -2.281 -1.498 7.406 1.00 95.62 283 ALA A C 1
ATOM 2145 O O . ALA A 1 283 ? -3.420 -1.595 6.943 1.00 95.62 283 ALA A O 1
ATOM 2146 N N . LEU A 1 284 ? -2.068 -0.881 8.577 1.00 95.25 284 LEU A N 1
ATOM 2147 C CA . LEU A 1 284 ? -3.146 -0.280 9.377 1.00 95.25 284 LEU A CA 1
ATOM 2148 C C . LEU A 1 284 ? -3.844 0.878 8.647 1.00 95.25 284 LEU A C 1
ATOM 2150 O O . LEU A 1 284 ? -5.070 0.985 8.717 1.00 95.25 284 LEU A O 1
ATOM 2154 N N . VAL A 1 285 ? -3.114 1.736 7.923 1.00 95.00 285 VAL A N 1
ATOM 2155 C CA . VAL A 1 285 ? -3.754 2.825 7.167 1.00 95.00 285 VAL A CA 1
ATOM 2156 C C . VAL A 1 285 ? -4.486 2.308 5.928 1.00 95.00 285 VAL A C 1
ATOM 2158 O O . VAL A 1 285 ? -5.555 2.827 5.608 1.00 95.00 285 VAL A O 1
ATOM 2161 N N . CYS A 1 286 ? -4.008 1.234 5.290 1.00 96.19 286 CYS A N 1
ATOM 2162 C CA . CYS A 1 286 ? -4.778 0.510 4.277 1.00 96.19 286 CYS A CA 1
ATOM 2163 C C . CYS A 1 286 ? -6.095 -0.032 4.861 1.00 96.19 286 CYS A C 1
ATOM 2165 O O . CYS A 1 286 ? -7.146 0.109 4.237 1.00 96.19 286 CYS A O 1
ATOM 2167 N N . ALA A 1 287 ? -6.097 -0.539 6.096 1.00 95.38 287 ALA A N 1
ATOM 2168 C CA . ALA A 1 287 ? -7.323 -1.012 6.742 1.00 95.38 287 ALA A CA 1
ATOM 2169 C C . ALA A 1 287 ? -8.331 0.136 6.970 1.00 95.38 287 ALA A C 1
ATOM 2171 O O . ALA A 1 287 ? -9.537 -0.042 6.787 1.00 95.38 287 ALA A O 1
ATOM 2172 N N . VAL A 1 288 ? -7.841 1.349 7.259 1.00 94.44 288 VAL A N 1
ATOM 2173 C CA . VAL A 1 288 ? -8.657 2.578 7.318 1.00 94.44 288 VAL A CA 1
ATOM 2174 C C . VAL A 1 288 ? -9.166 3.013 5.931 1.00 94.44 288 VAL A C 1
ATOM 2176 O O . VAL A 1 288 ? -10.293 3.503 5.830 1.00 94.44 288 VAL A O 1
ATOM 2179 N N . VAL A 1 289 ? -8.409 2.799 4.845 1.00 93.75 289 VAL A N 1
ATOM 2180 C CA . VAL A 1 289 ? -8.899 3.007 3.461 1.00 93.75 289 VAL A CA 1
ATOM 2181 C C . VAL A 1 289 ? -10.089 2.084 3.181 1.00 93.75 289 VAL A C 1
ATOM 2183 O O . VAL A 1 289 ? -11.144 2.563 2.761 1.00 93.75 289 VAL A O 1
ATOM 2186 N N . ALA A 1 290 ? -9.956 0.788 3.482 1.00 93.44 290 ALA A N 1
ATOM 2187 C CA . ALA A 1 290 ? -11.020 -0.203 3.318 1.00 93.44 290 ALA A CA 1
ATOM 2188 C C . ALA A 1 290 ? -12.250 0.111 4.197 1.00 93.44 290 ALA A C 1
ATOM 2190 O O . ALA A 1 290 ? -13.384 0.097 3.714 1.00 93.44 290 ALA A O 1
ATOM 2191 N N . LEU A 1 291 ? -12.038 0.501 5.460 1.00 92.81 291 LEU A N 1
ATOM 2192 C CA . LEU A 1 291 ? -13.089 0.968 6.372 1.00 92.81 291 LEU A CA 1
ATOM 2193 C C . LEU A 1 291 ? -13.857 2.162 5.796 1.00 92.81 291 LEU A C 1
ATOM 2195 O O . LEU A 1 291 ? -15.089 2.159 5.746 1.00 92.81 291 LEU A O 1
ATOM 2199 N N . ARG A 1 292 ? -13.139 3.198 5.345 1.00 91.12 292 ARG A N 1
ATOM 2200 C CA . ARG A 1 292 ? -13.764 4.390 4.766 1.00 91.12 292 ARG A CA 1
ATOM 2201 C C . ARG A 1 292 ? -14.461 4.093 3.441 1.00 91.12 292 ARG A C 1
ATOM 2203 O O . ARG A 1 292 ? -15.452 4.760 3.155 1.00 91.12 292 ARG A O 1
ATOM 2210 N N . TRP A 1 293 ? -14.006 3.112 2.663 1.00 89.81 293 TRP A N 1
ATOM 2211 C CA . TRP A 1 293 ? -14.706 2.659 1.458 1.00 89.81 293 TRP A CA 1
ATOM 2212 C C . TRP A 1 293 ? -16.067 2.043 1.794 1.00 89.81 293 TRP A C 1
ATOM 2214 O O . TRP A 1 293 ? -17.082 2.518 1.289 1.00 89.81 293 TRP A O 1
ATOM 2224 N N . VAL A 1 294 ? -16.118 1.085 2.728 1.00 89.75 294 VAL A N 1
ATOM 2225 C CA . VAL A 1 294 ? -17.377 0.468 3.201 1.00 89.75 294 VAL A CA 1
ATOM 2226 C C . VAL A 1 294 ? -18.339 1.507 3.793 1.00 89.75 294 VAL A C 1
ATOM 2228 O O . VAL A 1 294 ? -19.550 1.399 3.627 1.00 89.75 294 VAL A O 1
ATOM 2231 N N . GLN A 1 295 ? -17.814 2.557 4.433 1.00 88.44 295 GLN A N 1
ATOM 2232 C CA . GLN A 1 295 ? -18.612 3.664 4.976 1.00 88.44 295 GLN A CA 1
ATOM 2233 C C . GLN A 1 295 ? -19.015 4.743 3.945 1.00 88.44 295 GLN A C 1
ATOM 2235 O O . GLN A 1 295 ? -19.635 5.732 4.337 1.00 88.44 295 GLN A O 1
ATOM 2240 N N . GLY A 1 296 ? -18.635 4.629 2.665 1.00 87.25 296 GLY A N 1
ATOM 2241 C CA . GLY A 1 296 ? -18.901 5.655 1.641 1.00 87.25 296 GLY A CA 1
ATOM 2242 C C . GLY A 1 296 ? -18.137 6.979 1.836 1.00 87.25 296 GLY A C 1
ATOM 2243 O O . GLY A 1 296 ? -18.531 8.012 1.298 1.00 87.25 296 GLY A O 1
ATOM 2244 N N . LYS A 1 297 ? -17.058 6.965 2.630 1.00 85.38 297 LYS A N 1
ATOM 2245 C CA . LYS A 1 297 ? -16.224 8.127 3.008 1.00 85.38 297 LYS A CA 1
ATOM 2246 C C . LYS A 1 297 ? -14.868 8.178 2.292 1.00 85.38 297 LYS A C 1
ATOM 2248 O O . LYS A 1 297 ? -14.171 9.190 2.385 1.00 85.38 297 LYS A O 1
ATOM 2253 N N . ALA A 1 298 ? -14.460 7.099 1.626 1.00 81.81 298 ALA A N 1
ATOM 2254 C CA . ALA A 1 298 ? -13.331 7.104 0.697 1.00 81.81 298 ALA A CA 1
ATOM 2255 C C . ALA A 1 298 ? -13.788 7.548 -0.702 1.00 81.81 298 ALA A C 1
ATOM 2257 O O . ALA A 1 298 ? -14.982 7.604 -1.000 1.00 81.81 298 ALA A O 1
ATOM 2258 N N . ARG A 1 299 ? -12.829 7.863 -1.571 1.00 68.19 299 ARG A N 1
ATOM 2259 C CA . ARG A 1 299 ? -13.045 8.118 -3.000 1.00 68.19 299 ARG A CA 1
ATOM 2260 C C . ARG A 1 299 ? -12.001 7.384 -3.824 1.00 68.19 299 ARG A C 1
ATOM 2262 O O . ARG A 1 299 ? -10.940 7.043 -3.314 1.00 68.19 299 ARG A O 1
ATOM 2269 N N . ALA A 1 300 ? -12.270 7.179 -5.105 1.00 70.31 300 ALA A N 1
ATOM 2270 C CA . ALA A 1 300 ? -11.206 6.811 -6.024 1.00 70.31 300 ALA A CA 1
ATOM 2271 C C . ALA A 1 300 ? -10.266 8.018 -6.270 1.00 70.31 300 ALA A C 1
ATOM 2273 O O . ALA A 1 300 ? -10.680 9.175 -6.142 1.00 70.31 300 ALA A O 1
ATOM 2274 N N . VAL A 1 301 ? -8.989 7.761 -6.579 1.00 66.25 301 VAL A N 1
ATOM 2275 C CA . VAL A 1 301 ? -8.010 8.791 -6.994 1.00 66.25 301 VAL A CA 1
ATOM 2276 C C . VAL A 1 301 ? -8.490 9.496 -8.270 1.00 66.25 301 VAL A C 1
ATOM 2278 O O . VAL A 1 301 ? -8.382 10.715 -8.391 1.00 66.25 301 VAL A O 1
ATOM 2281 N N . LEU A 1 302 ? -9.033 8.713 -9.203 1.00 60.59 302 LEU A N 1
ATOM 2282 C CA . LEU A 1 302 ? -9.714 9.159 -10.415 1.00 60.59 302 LEU A CA 1
ATOM 2283 C C . LEU A 1 302 ? -11.223 9.216 -10.159 1.00 60.59 302 LEU A C 1
ATOM 2285 O O . LEU A 1 302 ? -11.745 8.382 -9.422 1.00 60.59 302 LEU A O 1
ATOM 2289 N N . LYS A 1 303 ? -11.950 10.120 -10.822 1.00 49.06 303 LYS A N 1
ATOM 2290 C CA . LYS A 1 303 ? -13.388 9.903 -11.035 1.00 49.06 303 LYS A CA 1
ATOM 2291 C C . LYS A 1 303 ? -13.569 8.978 -12.236 1.00 49.06 303 LYS A C 1
ATOM 2293 O O . LYS A 1 303 ? -12.826 9.089 -13.211 1.00 49.06 303 LYS A O 1
ATOM 2298 N N . GLU A 1 304 ? -14.577 8.111 -12.195 1.00 38.41 304 GLU A N 1
ATOM 2299 C CA . GLU A 1 304 ? -14.999 7.366 -13.384 1.00 38.41 304 GLU A CA 1
ATOM 2300 C C . GLU A 1 304 ? -15.408 8.377 -14.477 1.00 38.41 304 GLU A C 1
ATOM 2302 O O . GLU A 1 304 ? -16.268 9.228 -14.247 1.00 38.41 304 GLU A O 1
ATOM 2307 N N . GLY A 1 305 ? -14.733 8.330 -15.632 1.00 39.06 305 GLY A N 1
ATOM 2308 C CA . GLY A 1 305 ? -14.949 9.237 -16.769 1.00 39.06 305 GLY A CA 1
ATOM 2309 C C . GLY A 1 305 ? -13.981 10.425 -16.921 1.00 39.06 305 GLY A C 1
ATOM 2310 O O . GLY A 1 305 ? -14.103 11.150 -17.904 1.00 39.06 305 GLY A O 1
ATOM 2311 N N . GLU A 1 306 ? -13.010 10.646 -16.024 1.00 38.78 306 GLU A N 1
ATOM 2312 C CA . GLU A 1 306 ? -12.025 11.745 -16.157 1.00 38.78 306 GLU A CA 1
ATOM 2313 C C . GLU A 1 306 ? -10.704 11.321 -16.839 1.00 38.78 306 GLU A C 1
ATOM 2315 O O . GLU A 1 306 ? -9.614 11.509 -16.288 1.00 38.78 306 GLU A O 1
ATOM 2320 N N . ASP A 1 307 ? -10.793 10.816 -18.078 1.00 33.56 307 ASP A N 1
ATOM 2321 C CA . ASP A 1 307 ? -9.644 10.590 -18.978 1.00 33.56 307 ASP A CA 1
ATOM 2322 C C . ASP A 1 307 ? -9.031 11.920 -19.456 1.00 33.56 307 ASP A C 1
ATOM 2324 O O . ASP A 1 307 ? -9.176 12.374 -20.593 1.00 33.56 307 ASP A O 1
ATOM 2328 N N . THR A 1 308 ? -8.329 12.587 -18.544 1.00 30.78 308 THR A N 1
ATOM 2329 C CA . THR A 1 308 ? -7.667 13.870 -18.798 1.00 30.78 308 THR A CA 1
ATOM 2330 C C . THR A 1 308 ? -6.290 13.668 -19.426 1.00 30.78 308 THR A C 1
ATOM 2332 O O . THR A 1 308 ? -5.249 13.779 -18.777 1.00 30.78 308 THR A O 1
ATOM 2335 N N . VAL A 1 309 ? -6.288 13.406 -20.738 1.00 29.09 309 VAL A N 1
ATOM 2336 C CA . VAL A 1 309 ? -5.110 13.633 -21.590 1.00 29.09 309 VAL A CA 1
ATOM 2337 C C . VAL A 1 309 ? -4.641 15.082 -21.379 1.00 29.09 309 VAL A C 1
ATOM 2339 O O . VAL A 1 309 ? -5.449 16.000 -21.551 1.00 29.09 309 VAL A O 1
ATOM 2342 N N . PRO A 1 310 ? -3.372 15.339 -21.007 1.00 28.92 310 PRO A N 1
ATOM 2343 C CA . PRO A 1 310 ? -2.873 16.703 -20.883 1.00 28.92 310 PRO A CA 1
ATOM 2344 C C . PRO A 1 310 ? -2.899 17.400 -22.248 1.00 28.92 310 PRO A C 1
ATOM 2346 O O . PRO A 1 310 ? -2.166 17.019 -23.160 1.00 28.92 310 PRO A O 1
ATOM 2349 N N . ALA A 1 311 ? -3.754 18.412 -22.393 1.00 28.70 311 ALA A N 1
ATOM 2350 C CA . ALA A 1 311 ? -3.867 19.196 -23.618 1.00 28.70 311 ALA A CA 1
ATOM 2351 C C . ALA A 1 311 ? -2.649 20.121 -23.775 1.00 28.70 311 ALA A C 1
ATOM 2353 O O . ALA A 1 311 ? -2.638 21.248 -23.281 1.00 28.70 311 ALA A O 1
ATOM 2354 N N . ASP A 1 312 ? -1.613 19.626 -24.448 1.00 28.77 312 ASP A N 1
ATOM 2355 C CA . ASP A 1 312 ? -0.388 20.369 -24.734 1.00 28.77 312 ASP A CA 1
ATOM 2356 C C . ASP A 1 312 ? -0.404 20.937 -26.163 1.00 28.77 312 ASP A C 1
ATOM 2358 O O . ASP A 1 312 ? -0.198 20.191 -27.123 1.00 28.77 312 ASP A O 1
ATOM 2362 N N . ARG A 1 313 ? -0.681 22.250 -26.292 1.00 30.86 313 ARG A N 1
ATOM 2363 C CA . ARG A 1 313 ? -0.112 23.177 -27.302 1.00 30.86 313 ARG A CA 1
ATOM 2364 C C . ARG A 1 313 ? -0.713 24.592 -27.245 1.00 30.86 313 ARG A C 1
ATOM 2366 O O . ARG A 1 313 ? -1.907 24.772 -27.427 1.00 30.86 313 ARG A O 1
ATOM 2373 N N . ALA A 1 314 ? 0.190 25.553 -27.048 1.00 28.83 314 ALA A N 1
ATOM 2374 C CA . ALA A 1 314 ? 0.424 26.788 -27.818 1.00 28.83 314 ALA A CA 1
ATOM 2375 C C . ALA A 1 314 ? -0.719 27.662 -28.407 1.00 28.83 314 ALA A C 1
ATOM 2377 O O . ALA A 1 314 ? -1.633 27.184 -29.067 1.00 28.83 314 ALA A O 1
ATOM 2378 N N . ASP A 1 315 ? -0.442 28.977 -28.354 1.00 29.69 315 ASP A N 1
ATOM 2379 C CA . ASP A 1 315 ? -1.005 30.087 -29.154 1.00 29.69 315 ASP A CA 1
ATOM 2380 C C . ASP A 1 315 ? -2.465 30.523 -28.867 1.00 29.69 315 ASP A C 1
ATOM 2382 O O . ASP A 1 315 ? -3.236 29.823 -28.216 1.00 29.69 315 ASP A O 1
ATOM 2386 N N . GLY A 1 316 ? -2.831 31.730 -29.322 1.00 26.09 316 GLY A N 1
ATOM 2387 C CA . GLY A 1 316 ? -4.215 32.219 -29.364 1.00 26.09 316 GLY A CA 1
ATOM 2388 C C . GLY A 1 316 ? -4.539 33.424 -28.472 1.00 26.09 316 GLY A C 1
ATOM 2389 O O . GLY A 1 316 ? -5.332 33.325 -27.538 1.00 26.09 316 GLY A O 1
ATOM 2390 N N . SER A 1 317 ? -4.009 34.607 -28.791 1.00 28.53 317 SER A N 1
ATOM 2391 C CA . SER A 1 317 ? -4.546 35.872 -28.255 1.00 28.53 317 SER A CA 1
ATOM 2392 C C . SER A 1 317 ? -5.965 36.138 -28.785 1.00 28.53 317 SER A C 1
ATOM 2394 O O . SER A 1 317 ? -6.096 36.309 -29.995 1.00 28.53 317 SER A O 1
ATOM 2396 N N . LEU A 1 318 ? -6.973 36.327 -27.912 1.00 29.36 318 LEU A N 1
ATOM 2397 C CA . LEU A 1 318 ? -7.985 37.404 -28.027 1.00 29.36 318 LEU A CA 1
ATOM 2398 C C . LEU A 1 318 ? -8.948 37.492 -26.815 1.00 29.36 318 LEU A C 1
ATOM 2400 O O . LEU A 1 318 ? -8.817 36.773 -25.828 1.00 29.36 318 LEU A O 1
ATOM 2404 N N . THR A 1 319 ? -9.870 38.461 -26.852 1.00 36.06 319 THR A N 1
ATOM 2405 C CA . THR A 1 319 ? -10.680 38.939 -25.715 1.00 36.06 319 THR A CA 1
ATOM 2406 C C . THR A 1 319 ? -12.045 38.246 -25.558 1.00 36.06 319 THR A C 1
ATOM 2408 O O . THR A 1 319 ? -12.699 37.893 -26.535 1.00 36.06 319 THR A O 1
ATOM 2411 N N . GLY A 1 320 ? -12.540 38.133 -24.315 1.00 27.75 320 GLY A N 1
ATOM 2412 C CA . GLY A 1 320 ? -13.880 37.610 -24.000 1.00 27.75 320 GLY A CA 1
ATOM 2413 C C . GLY A 1 320 ? -14.448 38.157 -22.680 1.00 27.75 320 GLY A C 1
ATOM 2414 O O . GLY A 1 320 ? -13.703 38.419 -21.737 1.00 27.75 320 GLY A O 1
ATOM 2415 N N . LYS A 1 321 ? -15.770 38.380 -22.606 1.00 28.28 321 LYS A N 1
ATOM 2416 C CA . LYS A 1 321 ? -16.451 38.988 -21.439 1.00 28.28 321 LYS A CA 1
ATOM 2417 C C . LYS A 1 321 ? -16.949 37.948 -20.422 1.00 28.28 321 LYS A C 1
ATOM 2419 O O . LYS A 1 321 ? -17.239 36.807 -20.758 1.00 28.28 321 LYS A O 1
ATOM 2424 N N . ARG A 1 322 ? -17.104 38.393 -19.166 1.00 37.22 322 ARG A N 1
ATOM 2425 C CA . ARG A 1 322 ? -17.678 37.623 -18.044 1.00 37.22 322 ARG A CA 1
ATOM 2426 C C . ARG A 1 322 ? -19.087 37.093 -18.350 1.00 37.22 322 ARG A C 1
ATOM 2428 O O . ARG A 1 322 ? -19.942 37.872 -18.760 1.00 37.22 322 ARG A O 1
ATOM 2435 N N . HIS A 1 323 ? -19.379 35.877 -17.889 1.00 28.30 323 HIS A N 1
ATOM 2436 C CA . HIS A 1 323 ? -20.711 35.513 -17.395 1.00 28.30 323 HIS A CA 1
ATOM 2437 C C . HIS A 1 323 ? -20.605 34.954 -15.972 1.00 28.30 323 HIS A C 1
ATOM 2439 O O . HIS A 1 323 ? -19.864 34.007 -15.726 1.00 28.30 323 HIS A O 1
ATOM 2445 N N . LYS A 1 324 ? -21.367 35.525 -15.029 1.00 34.75 324 LYS A N 1
ATOM 2446 C CA . LYS A 1 324 ? -21.666 34.859 -13.753 1.00 34.75 324 LYS A CA 1
ATOM 2447 C C . LYS A 1 324 ? -22.757 33.814 -14.001 1.00 34.75 324 LYS A C 1
ATOM 2449 O O . LYS A 1 324 ? -23.759 34.135 -14.639 1.00 34.75 324 LYS A O 1
ATOM 2454 N N . LYS A 1 325 ? -22.617 32.619 -13.429 1.00 28.89 325 LYS A N 1
ATOM 2455 C CA . LYS A 1 325 ? -23.720 31.668 -13.224 1.00 28.89 325 LYS A CA 1
ATOM 2456 C C . LYS A 1 325 ? -23.606 31.132 -11.794 1.00 28.89 325 LYS A C 1
ATOM 2458 O O . LYS A 1 325 ? -22.494 30.987 -11.300 1.00 28.89 325 LYS A O 1
ATOM 2463 N N . GLY A 1 326 ? -24.741 31.001 -11.110 1.00 25.77 326 GLY A N 1
ATOM 2464 C CA . GLY A 1 326 ? -24.787 30.951 -9.643 1.00 25.77 326 GLY A CA 1
ATOM 2465 C C . GLY A 1 326 ? -24.174 29.697 -9.020 1.00 25.77 326 GLY A C 1
ATOM 2466 O O . GLY A 1 326 ? -24.273 28.604 -9.575 1.00 25.77 326 GLY A O 1
ATOM 2467 N N . GLU A 1 327 ? -23.595 29.875 -7.835 1.00 28.11 327 GLU A N 1
ATOM 2468 C CA . GLU A 1 327 ? -23.101 28.797 -6.983 1.00 28.11 327 GLU A CA 1
ATOM 2469 C C . GLU A 1 327 ? -24.264 27.896 -6.545 1.00 28.11 327 GLU A C 1
ATOM 2471 O O . GLU A 1 327 ? -25.207 28.339 -5.887 1.00 28.11 327 GLU A O 1
ATOM 2476 N N . ARG A 1 328 ? -24.187 26.607 -6.886 1.00 28.02 328 ARG A N 1
ATOM 2477 C CA . ARG A 1 328 ? -24.877 25.564 -6.123 1.00 28.02 328 ARG A CA 1
ATOM 2478 C C . ARG A 1 328 ? -23.905 25.103 -5.045 1.00 28.02 328 ARG A C 1
ATOM 2480 O O . ARG A 1 328 ? -22.791 24.703 -5.368 1.00 28.02 328 ARG A O 1
ATOM 2487 N N . HIS A 1 329 ? -24.313 25.173 -3.781 1.00 28.34 329 HIS A N 1
ATOM 2488 C CA . HIS A 1 329 ? -23.522 24.623 -2.684 1.00 28.34 329 HIS A CA 1
ATOM 2489 C C . HIS A 1 329 ? -23.536 23.091 -2.754 1.00 28.34 329 HIS A C 1
ATOM 2491 O O . HIS A 1 329 ? -24.471 22.457 -2.267 1.00 28.34 329 HIS A O 1
ATOM 2497 N N . ASP A 1 330 ? -22.488 22.495 -3.325 1.00 30.16 330 ASP A N 1
ATOM 2498 C CA . ASP A 1 330 ? -22.193 21.081 -3.096 1.00 30.16 330 ASP A CA 1
ATOM 2499 C C . ASP A 1 330 ? -21.897 20.869 -1.606 1.00 30.16 330 ASP A C 1
ATOM 2501 O O . ASP A 1 330 ? -21.011 21.510 -1.032 1.00 30.16 330 ASP A O 1
ATOM 2505 N N . ALA A 1 331 ? -22.624 19.946 -0.975 1.00 31.72 331 ALA A N 1
ATOM 2506 C CA . ALA A 1 331 ? -22.578 19.676 0.466 1.00 31.72 331 ALA A CA 1
ATOM 2507 C C . ALA A 1 331 ? -21.320 18.887 0.907 1.00 31.72 331 ALA A C 1
ATOM 2509 O O . ALA A 1 331 ? -21.388 17.994 1.747 1.00 31.72 331 ALA A O 1
ATOM 2510 N N . ASN A 1 332 ? -20.167 19.180 0.298 1.00 37.41 332 ASN A N 1
ATOM 2511 C CA . ASN A 1 332 ? -18.971 18.336 0.302 1.00 37.41 332 ASN A CA 1
ATOM 2512 C C . ASN A 1 332 ? -17.677 19.103 0.652 1.00 37.41 332 ASN A C 1
ATOM 2514 O O . ASN A 1 332 ? -16.595 18.794 0.150 1.00 37.41 332 ASN A O 1
ATOM 2518 N N . THR A 1 333 ? -17.764 20.131 1.489 1.00 34.53 333 THR A N 1
ATOM 2519 C CA . THR A 1 333 ? -16.597 20.916 1.912 1.00 34.53 333 THR A CA 1
ATOM 2520 C C . THR A 1 333 ? -16.648 21.231 3.401 1.00 34.53 333 THR A C 1
ATOM 2522 O O . THR A 1 333 ? -17.722 21.320 3.997 1.00 34.53 333 THR A O 1
ATOM 2525 N N . ASP A 1 334 ? -15.479 21.403 4.025 1.00 42.31 334 ASP A N 1
ATOM 2526 C CA . ASP A 1 334 ? -15.422 22.111 5.308 1.00 42.31 334 ASP A CA 1
ATOM 2527 C C . ASP A 1 334 ? -15.745 23.609 5.106 1.00 42.31 334 ASP A C 1
ATOM 2529 O O . ASP A 1 334 ? -15.881 24.081 3.975 1.00 42.31 334 ASP A O 1
ATOM 2533 N N . LYS A 1 335 ? -15.838 24.386 6.196 1.00 30.52 335 LYS A N 1
ATOM 2534 C CA . LYS A 1 335 ? -16.198 25.822 6.169 1.00 30.52 335 LYS A CA 1
ATOM 2535 C C . LYS A 1 335 ? -15.266 26.728 5.327 1.00 30.52 335 LYS A C 1
ATOM 2537 O O . LYS A 1 335 ? -15.453 27.941 5.334 1.00 30.52 335 LYS A O 1
ATOM 2542 N N . ARG A 1 336 ? -14.248 26.180 4.652 1.00 36.22 336 ARG A N 1
ATOM 2543 C CA . ARG A 1 336 ? -13.260 26.871 3.806 1.00 36.22 336 ARG A CA 1
ATOM 2544 C C . ARG A 1 336 ? -13.125 26.256 2.402 1.00 36.22 336 ARG A C 1
ATOM 2546 O O . ARG A 1 336 ? -12.207 26.629 1.678 1.00 36.22 336 ARG A O 1
ATOM 2553 N N . GLY A 1 337 ? -14.002 25.329 2.005 1.00 28.69 337 GLY A N 1
ATOM 2554 C CA . GLY A 1 337 ? -14.066 24.827 0.624 1.00 28.69 337 GLY A CA 1
ATOM 2555 C C . GLY A 1 337 ? -13.208 23.594 0.298 1.00 28.69 337 GLY A C 1
ATOM 2556 O O . GLY A 1 337 ? -13.071 23.259 -0.875 1.00 28.69 337 GLY A O 1
ATOM 2557 N N . LEU A 1 338 ? -12.627 22.905 1.290 1.00 34.00 338 LEU A N 1
ATOM 2558 C CA . LEU A 1 338 ? -11.703 21.779 1.057 1.00 34.00 338 LEU A CA 1
ATOM 2559 C C . LEU A 1 338 ? -12.371 20.389 1.203 1.00 34.00 338 LEU A C 1
ATOM 2561 O O . LEU A 1 338 ? -13.174 20.207 2.125 1.00 34.00 338 LEU A O 1
ATOM 2565 N N . PRO A 1 339 ? -12.033 19.395 0.347 1.00 37.34 339 PRO A N 1
ATOM 2566 C CA . PRO A 1 339 ? -12.591 18.038 0.395 1.00 37.34 339 PRO A CA 1
ATOM 2567 C C . PRO A 1 339 ? -11.832 17.095 1.355 1.00 37.34 339 PRO A C 1
ATOM 2569 O O . PRO A 1 339 ? -10.609 17.138 1.460 1.00 37.34 339 PRO A O 1
ATOM 2572 N N . MET A 1 340 ? -12.559 16.193 2.024 1.00 42.28 340 MET A N 1
ATOM 2573 C CA . MET A 1 340 ? -12.058 15.296 3.088 1.00 42.28 340 MET A CA 1
ATOM 2574 C C . MET A 1 340 ? -11.745 13.864 2.599 1.00 42.28 340 MET A C 1
ATOM 2576 O O . MET A 1 340 ? -12.217 12.879 3.170 1.00 42.28 340 MET A O 1
ATOM 2580 N N . ASN A 1 341 ? -10.978 13.734 1.519 1.00 44.53 341 ASN A N 1
ATOM 2581 C CA . ASN A 1 341 ? -10.787 12.450 0.835 1.00 44.53 341 ASN A CA 1
ATOM 2582 C C . ASN A 1 341 ? -9.711 11.566 1.503 1.00 44.53 341 ASN A C 1
ATOM 2584 O O . ASN A 1 341 ? -8.597 12.025 1.745 1.00 44.53 341 ASN A O 1
ATOM 2588 N N . ILE A 1 342 ? -10.011 10.277 1.695 1.00 50.91 342 ILE A N 1
ATOM 2589 C CA . ILE A 1 342 ? -9.012 9.202 1.543 1.00 50.91 342 ILE A CA 1
ATOM 2590 C C . ILE A 1 342 ? -9.196 8.636 0.135 1.00 50.91 342 ILE A C 1
ATOM 2592 O O . ILE A 1 342 ? -10.336 8.539 -0.326 1.00 50.91 342 ILE A O 1
ATOM 2596 N N . TRP A 1 343 ? -8.101 8.282 -0.537 1.00 56.47 343 TRP A N 1
ATOM 2597 C CA . TRP A 1 343 ? -8.129 7.820 -1.921 1.00 56.47 343 TRP A CA 1
ATOM 2598 C C . TRP A 1 343 ? -7.740 6.345 -2.080 1.00 56.47 343 TRP A C 1
ATOM 2600 O O . TRP A 1 343 ? -6.851 5.864 -1.381 1.00 56.47 343 TRP A O 1
ATOM 2610 N N . ALA A 1 344 ? -8.368 5.679 -3.049 1.00 51.19 344 ALA A N 1
ATOM 2611 C CA . ALA A 1 344 ? -8.042 4.333 -3.521 1.00 51.19 344 ALA A CA 1
ATOM 2612 C C . ALA A 1 344 ? -7.912 4.287 -5.057 1.00 51.19 344 ALA A C 1
ATOM 2614 O O . ALA A 1 344 ? -8.494 5.109 -5.769 1.00 51.19 344 ALA A O 1
ATOM 2615 N N . CYS A 1 345 ? -7.179 3.309 -5.571 1.00 55.44 345 CYS A N 1
ATOM 2616 C CA . CYS A 1 345 ? -7.097 2.952 -6.984 1.00 55.44 345 CYS A CA 1
ATOM 2617 C C . CYS A 1 345 ? -7.942 1.678 -7.223 1.00 55.44 345 CYS A C 1
ATOM 2619 O O . CYS A 1 345 ? -8.041 0.820 -6.341 1.00 55.44 345 CYS A O 1
ATOM 2621 N N . LYS A 1 346 ? -8.592 1.584 -8.389 1.00 48.00 346 LYS A N 1
ATOM 2622 C CA . LYS A 1 346 ? -9.569 0.549 -8.775 1.00 48.00 346 LYS A CA 1
ATOM 2623 C C . LYS A 1 346 ? -9.284 0.097 -10.206 1.00 48.00 346 LYS A C 1
ATOM 2625 O O . LYS A 1 346 ? -8.952 1.000 -11.006 1.00 48.00 346 LYS A O 1
#

Organism: NCBI:txid215250

Sequence (346 aa):
MPKKKDGGGQGRCRAELEYSGGKEEEKDGEEVVIGIDGARTGWVVAMLNIKNGKSKVFHIRSLQRLEALLVEGHRYRVRCIAIDMPIGLASRAERGGRPCDRAARSTLQQARRGAASPSSSSKVVGPSSIFTPPSRPALEAFKAGATHKEVSLANMASAEEGAERQGLGLSIQTYHIMAKINELDQVLIPRGEGSNACLREHSATPVLEAHPELAFLGLSKGKAMPTKKGQQERARRFELLAGEMDLEVLELDLAASTWQLEELDEPDLTSKIRTAADDVLDALVCAVVALRWVQGKARAVLKEGEDTVPADRADGSLTGKRHKKGERHDANTDKRGLPMNIWACK

pLDDT: mean 72.11, std 23.66, range [25.77, 98.38]

Foldseek 3Di:
DDDDDDDDDDDPPPPDPPPDDDDPPPPPFFEWEWFWEQFPQAIWIWIWTADPNAIATDAIFGANAPLVVLVVCVRGNHAAYEYQEDDDAAQAQDQQADPQSNLLQVVVVVLQVVVVDPPDPDNDDAPDHDFHAAHPQLLVCVVVVHDLVVSQVSRLVRHDPPDDSPRSGGDVVNSVCSVVNVSLCVQADDPDDPPSGHPVPVDVYYYWYADLVLLLCLLCLSDYADHDPALRNLVSLVVSLVVQHHHVVDPDPSRDQWDWRAHPSCNVDRHTDTTGSVSNSSSSSSSSLGVCVSVVNAEASDDVPPPDDPDDDDDDDDDDDDDDDDDDDDPADDPVRGHSHRHTHD

InterPro domains:
  IPR007362 Protein of unknown function DUF429 [PF04250] (35-303)